Protein AF-A0AAP9EWC2-F1 (afdb_monomer_lite)

Sequence (315 aa):
MVNWVVNDLSLEGQYSSVSDWLEQFSQLLAIRKKFSGTGHELSCARDLRYRLVSDTTTLSEALHYIENQPLRNLALAWLTKGPFWTSNSEARGINYFHIEDVTNQGLGEAARRRWLGEDARSFSFSGLAQFEVHELDVQSVREESNLEEISKVPNAWLLSSLTNVTPVTVPSRSWEIMIDEAVSKLTYIQISRDQAIQEMSRYPYDKGADKRLFGLLKRLDDIAHARITYGDSSEPVKEWLRVNVMVANADFSSEEPINPAVFTFKDPDTGEYLYCPWHGKVHNPLQYRIHYQWPMPQGQSRLKVLYIGQKITKS

Foldseek 3Di:
DAEEEEFLVLFAAQDPDLVVVCVVVLLVLVLQVVCVQLVYHYWFFLCSQQGHNHPPAGNVRSLVPPPPPVSSVSVCCCNPVHVPDPDDCPAAWFKDQPNDTCCRGRVVVQLVCVVVVHNYAYEHADRDVLQQDQWGWIWIQGPVPRDTDTRTHGYDHDSVVSVPPPRPSDPRDFQLNLLVCLCVPLQQADEPSVQQCVQRVVDDDDPLVSVVVSVVSVLLSQLSVCCLPPNCPDPSNVVSCCQQPVDDVHQKDFDDAPDQVLQWFQDPPPRDIDRFRMWGWDPDPQIWIWTWDPPDDPPDRHTYTGYTHGPRDRD

Organism: Gluconobacter thailandicus (NCBI:txid257438)

Secondary structure (DSSP, 8-state):
--EEEEEGGG-BS--S-HHHHHHHHHHHHHHHHHHTTSS-EEE--GGGGGSEEETTEEHHHHGGG---HHHHHHHHHHHHH--------SS-EEEEETTEE-TTSHHHHHHHHHHTT--EEEEE-SS-GGGSSSEEEEEEEETTT--EEEEEEEEE-SHHHHHTS----PPPP-HHHHHHHHHHH--SEEE-HHHHHHHHTTS---HHHHHHHHHHHHHHHHHHHHHHHH-TTSHHHHHHHHHHTSSTT-SEEE---SSGGGGEEE-TTT--EEE--EEEEE-STT-EEEEE-SSPPTT-SSEEEEEEEE-----

Structure (mmCIF, N/CA/C/O backbone):
data_AF-A0AAP9EWC2-F1
#
_entry.id   AF-A0AAP9EWC2-F1
#
loop_
_atom_site.group_PDB
_atom_site.id
_atom_site.type_symbol
_atom_site.label_atom_id
_atom_site.label_alt_id
_atom_site.label_comp_id
_atom_site.label_asym_id
_atom_site.label_entity_id
_atom_site.label_seq_id
_atom_site.pdbx_PDB_ins_code
_atom_site.Cartn_x
_atom_site.Cartn_y
_atom_site.Cartn_z
_atom_site.occupancy
_atom_site.B_iso_or_equiv
_atom_site.auth_seq_id
_a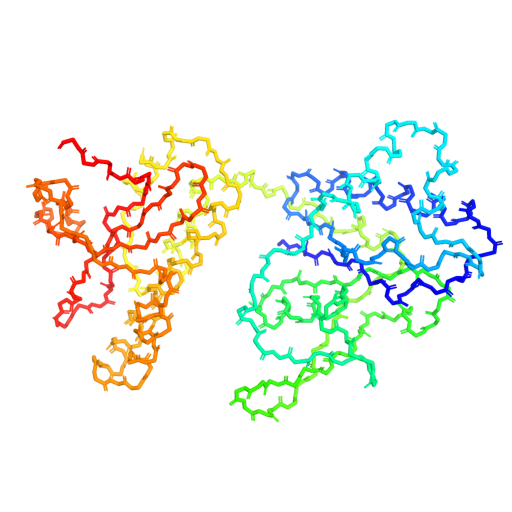tom_site.auth_comp_id
_atom_site.auth_asym_id
_atom_site.auth_atom_id
_atom_site.pdbx_PDB_model_num
ATOM 1 N N . MET A 1 1 ? -8.006 -7.168 -7.369 1.00 74.31 1 MET A N 1
ATOM 2 C CA . MET A 1 1 ? -6.998 -6.134 -7.684 1.00 74.31 1 MET A CA 1
ATOM 3 C C . MET A 1 1 ? -5.708 -6.862 -7.991 1.00 74.31 1 MET A C 1
ATOM 5 O O . MET A 1 1 ? -5.298 -7.642 -7.148 1.00 74.31 1 MET A O 1
ATOM 9 N N . VAL A 1 2 ? -5.131 -6.671 -9.179 1.00 82.88 2 VAL A N 1
ATOM 10 C CA . VAL A 1 2 ? -3.845 -7.298 -9.542 1.00 82.88 2 VAL A CA 1
ATOM 11 C C . VAL A 1 2 ? -2.745 -6.252 -9.417 1.00 82.88 2 VAL A C 1
ATOM 13 O O . VAL A 1 2 ? -2.856 -5.186 -10.029 1.00 82.88 2 VAL A O 1
ATOM 16 N N . ASN A 1 3 ? -1.710 -6.567 -8.643 1.00 87.50 3 ASN A N 1
ATOM 17 C CA . ASN A 1 3 ? -0.538 -5.727 -8.432 1.00 87.50 3 ASN A CA 1
ATOM 18 C C . ASN A 1 3 ? 0.610 -6.232 -9.307 1.00 87.50 3 ASN A C 1
ATOM 20 O O . ASN A 1 3 ? 1.214 -7.259 -9.012 1.00 87.50 3 ASN A O 1
ATOM 24 N N . TRP A 1 4 ? 0.922 -5.512 -10.380 1.00 91.75 4 TRP A N 1
ATOM 25 C CA . TRP A 1 4 ? 2.072 -5.822 -11.219 1.00 91.75 4 TRP A CA 1
ATOM 26 C C . TRP A 1 4 ? 3.321 -5.101 -10.709 1.00 91.75 4 TRP A C 1
ATOM 28 O O . TRP A 1 4 ? 3.295 -3.906 -10.380 1.00 91.75 4 TRP A O 1
ATOM 38 N N . VAL A 1 5 ? 4.434 -5.823 -10.675 1.00 92.31 5 VAL A N 1
ATOM 39 C CA . VAL A 1 5 ? 5.754 -5.288 -10.344 1.00 92.31 5 VAL A CA 1
ATOM 40 C C . VAL A 1 5 ? 6.697 -5.569 -11.505 1.00 92.31 5 VAL A C 1
ATOM 42 O O . VAL A 1 5 ? 6.777 -6.697 -11.982 1.00 92.31 5 VAL A O 1
ATOM 45 N N . VAL A 1 6 ? 7.387 -4.540 -11.990 1.00 94.19 6 VAL A N 1
ATOM 46 C CA . VAL A 1 6 ? 8.433 -4.706 -13.005 1.00 94.19 6 VAL A CA 1
ATOM 47 C C . VAL A 1 6 ? 9.625 -5.421 -12.376 1.00 94.19 6 VAL A C 1
ATOM 49 O O . VAL A 1 6 ? 10.171 -4.934 -11.386 1.00 94.19 6 VAL A O 1
ATOM 52 N N . ASN A 1 7 ? 10.029 -6.543 -12.967 1.00 94.94 7 ASN A N 1
ATOM 53 C CA . ASN A 1 7 ? 11.224 -7.289 -12.608 1.00 94.94 7 ASN A CA 1
ATOM 54 C C . ASN A 1 7 ? 12.459 -6.604 -13.192 1.00 94.94 7 ASN A C 1
ATOM 56 O O . ASN A 1 7 ? 12.754 -6.747 -14.376 1.00 94.94 7 ASN A O 1
ATOM 60 N N . ASP A 1 8 ? 13.191 -5.851 -12.384 1.00 93.25 8 ASP A N 1
ATOM 61 C CA . ASP A 1 8 ? 14.376 -5.132 -12.844 1.00 93.25 8 ASP A CA 1
ATOM 62 C C . ASP A 1 8 ? 15.543 -6.055 -13.239 1.00 93.25 8 ASP A C 1
ATOM 64 O O . ASP A 1 8 ? 16.346 -5.656 -14.076 1.00 93.25 8 ASP A O 1
ATOM 68 N N . LEU A 1 9 ? 15.583 -7.300 -12.746 1.00 93.75 9 LEU A N 1
ATOM 69 C CA . LEU A 1 9 ? 16.561 -8.317 -13.174 1.00 93.75 9 LEU A CA 1
ATOM 70 C C . LEU A 1 9 ? 16.373 -8.778 -14.610 1.00 93.75 9 LEU A C 1
ATOM 72 O O . LEU A 1 9 ? 17.299 -9.273 -15.232 1.00 93.75 9 LEU A O 1
ATOM 76 N N . SER A 1 10 ? 15.176 -8.607 -15.160 1.00 95.56 10 SER A N 1
ATOM 77 C CA . SER A 1 10 ? 14.929 -8.971 -16.552 1.00 95.56 10 SER A CA 1
ATOM 78 C C . SER A 1 10 ? 15.536 -7.991 -17.557 1.00 95.56 10 SER A C 1
ATOM 80 O O . SER A 1 10 ? 15.319 -8.156 -18.751 1.00 95.56 10 SER A O 1
ATOM 82 N N . LEU A 1 11 ? 16.262 -6.966 -17.102 1.00 95.12 11 LEU A N 1
ATOM 83 C CA . LEU A 1 11 ? 16.843 -5.918 -17.934 1.00 95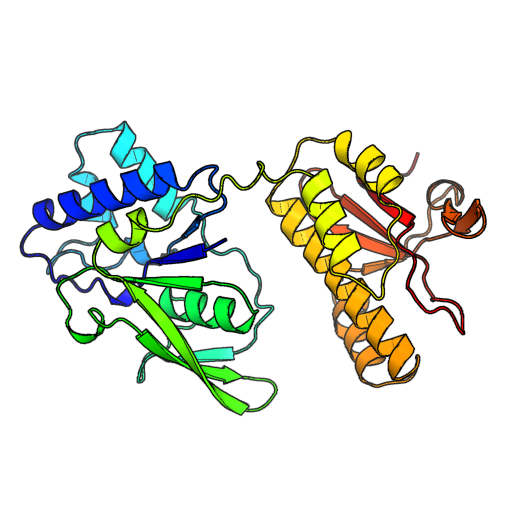.12 11 LEU A CA 1
ATOM 84 C C . LEU A 1 11 ? 18.364 -5.838 -17.707 1.00 95.12 11 LEU A C 1
ATOM 86 O O . LEU A 1 11 ? 18.829 -5.211 -16.753 1.00 95.12 11 LEU A O 1
ATOM 90 N N . GLU A 1 12 ? 19.126 -6.485 -18.591 1.00 95.12 12 GLU A N 1
ATOM 91 C CA . GLU A 1 12 ? 20.585 -6.674 -18.481 1.00 95.12 12 GLU A CA 1
ATOM 92 C C . GLU A 1 12 ? 21.349 -6.274 -19.756 1.00 95.12 12 GLU A C 1
ATOM 94 O O . GLU A 1 12 ? 22.455 -6.743 -20.005 1.00 95.12 12 GLU A O 1
ATOM 99 N N . GLY A 1 13 ? 20.780 -5.397 -20.580 1.00 95.12 13 GLY A N 1
ATOM 100 C CA . GLY A 1 13 ? 21.421 -4.943 -21.814 1.00 95.12 13 GLY A CA 1
ATOM 101 C C . GLY A 1 13 ? 21.021 -5.740 -23.055 1.00 95.12 13 GLY A C 1
ATOM 102 O O . GLY A 1 13 ? 21.675 -5.632 -24.084 1.00 95.12 13 GLY A O 1
ATOM 103 N N . GLN A 1 14 ? 19.949 -6.532 -22.985 1.00 94.81 14 GLN A N 1
ATOM 104 C CA . GLN A 1 14 ? 19.585 -7.483 -24.036 1.00 94.81 14 GLN A CA 1
ATOM 105 C C . GLN A 1 14 ? 19.028 -6.858 -25.330 1.00 94.81 14 GLN A C 1
ATOM 107 O O . GLN A 1 14 ? 18.766 -7.583 -26.290 1.00 94.81 14 GLN A O 1
ATOM 112 N N . TYR A 1 15 ? 18.794 -5.543 -25.371 1.00 95.31 15 TYR A N 1
ATOM 113 C CA . TYR A 1 15 ? 18.263 -4.882 -26.563 1.00 95.31 15 TYR A CA 1
ATOM 114 C C . TYR A 1 15 ? 19.387 -4.487 -27.518 1.00 95.31 15 TYR A C 1
ATOM 116 O O . TYR A 1 15 ? 20.327 -3.788 -27.140 1.00 95.31 15 TYR A O 1
ATOM 124 N N . SER A 1 16 ? 19.228 -4.849 -28.794 1.00 92.00 16 SER A N 1
ATOM 125 C CA . SER A 1 16 ? 20.128 -4.454 -29.886 1.00 92.00 16 SER A CA 1
ATOM 126 C C . SER A 1 16 ? 20.219 -2.943 -30.076 1.00 92.00 16 SER A C 1
ATOM 128 O O . SER A 1 16 ? 21.237 -2.430 -30.539 1.00 92.00 16 SER A O 1
ATOM 130 N N . SER A 1 17 ? 19.153 -2.218 -29.738 1.00 92.94 17 SER A N 1
ATOM 131 C CA . SER A 1 17 ? 19.124 -0.765 -29.793 1.00 92.94 17 SER A CA 1
ATOM 132 C C . SER A 1 17 ? 18.226 -0.172 -28.711 1.00 92.94 17 SER A C 1
ATOM 134 O O . SER A 1 17 ? 17.244 -0.773 -28.272 1.00 92.94 17 SER A O 1
ATOM 136 N N . VAL A 1 18 ? 18.523 1.072 -28.326 1.00 94.00 18 VAL A N 1
ATOM 137 C CA . VAL A 1 18 ? 17.657 1.868 -27.440 1.00 94.00 18 VAL A CA 1
ATOM 138 C C . VAL A 1 18 ? 16.261 2.054 -28.050 1.00 94.00 18 VAL A C 1
ATOM 140 O O . VAL A 1 18 ? 15.279 2.105 -27.315 1.00 94.00 18 VAL A O 1
ATOM 143 N N . SER A 1 19 ? 16.159 2.120 -29.382 1.00 92.88 19 SER A N 1
ATOM 144 C CA . SER A 1 19 ? 14.886 2.278 -30.095 1.00 92.88 19 SER A CA 1
ATOM 145 C C . SER A 1 19 ? 13.946 1.094 -29.860 1.00 92.88 19 SER A C 1
ATOM 147 O O . SER A 1 19 ? 12.774 1.306 -29.553 1.00 92.88 19 SER A O 1
ATOM 149 N N . ASP A 1 20 ? 14.466 -0.135 -29.936 1.00 91.88 20 ASP A N 1
ATOM 150 C CA . ASP A 1 20 ? 13.677 -1.362 -29.747 1.00 91.88 20 ASP A CA 1
ATOM 151 C C . ASP A 1 20 ? 13.082 -1.413 -28.333 1.00 91.88 20 ASP A C 1
ATOM 153 O O . ASP A 1 20 ? 11.899 -1.701 -28.128 1.00 91.88 20 ASP A O 1
ATOM 157 N N . TRP A 1 21 ? 13.893 -1.046 -27.339 1.00 94.69 21 TRP A N 1
ATOM 158 C CA . TRP A 1 21 ? 13.426 -0.929 -25.963 1.00 94.69 21 TRP A CA 1
ATOM 159 C C . TRP A 1 21 ? 12.409 0.202 -25.787 1.00 94.69 21 TRP A C 1
ATOM 161 O O . TRP A 1 21 ? 11.393 0.017 -25.114 1.00 94.69 21 TRP A O 1
ATOM 171 N N . LEU A 1 22 ? 12.647 1.373 -26.388 1.00 93.44 22 LEU A N 1
ATOM 172 C CA . LEU A 1 22 ? 11.746 2.522 -26.281 1.00 93.44 22 LEU A CA 1
ATOM 173 C C . LEU A 1 22 ? 10.352 2.222 -26.829 1.00 93.44 22 LEU A C 1
ATOM 175 O O . LEU A 1 22 ? 9.366 2.704 -26.262 1.00 93.44 22 LEU A O 1
ATOM 179 N N . GLU A 1 23 ? 10.252 1.425 -27.892 1.00 91.62 23 GLU A N 1
ATOM 180 C CA . GLU A 1 23 ? 8.969 0.976 -28.423 1.00 91.62 23 GLU A CA 1
ATOM 181 C C . GLU A 1 23 ? 8.200 0.164 -27.373 1.00 91.62 23 GLU A C 1
ATOM 183 O O . GLU A 1 23 ? 7.063 0.506 -27.024 1.00 91.62 23 GLU A O 1
ATOM 188 N N . GLN A 1 24 ? 8.836 -0.859 -26.798 1.00 92.12 24 GLN A N 1
ATOM 189 C CA . GLN A 1 24 ? 8.209 -1.699 -25.778 1.00 92.12 24 GLN A CA 1
ATOM 190 C C . GLN A 1 24 ? 7.877 -0.902 -24.504 1.00 92.12 24 GLN A C 1
ATOM 192 O O . GLN A 1 24 ? 6.777 -1.011 -23.952 1.00 92.12 24 GLN A O 1
ATOM 197 N N . PHE A 1 25 ? 8.793 -0.047 -24.051 1.00 92.69 25 PHE A N 1
ATOM 198 C CA . PHE A 1 25 ? 8.619 0.768 -22.854 1.00 92.69 25 PHE A CA 1
ATOM 199 C C . PHE A 1 25 ? 7.495 1.802 -23.016 1.00 92.69 25 PHE A C 1
ATOM 201 O O . PHE A 1 25 ? 6.711 2.026 -22.090 1.00 92.69 25 PHE A O 1
ATOM 208 N N . SER A 1 26 ? 7.343 2.388 -24.206 1.00 91.25 26 SER A N 1
ATOM 209 C CA . SER A 1 26 ? 6.240 3.309 -24.511 1.00 91.25 26 SER A CA 1
ATOM 210 C C . SER A 1 26 ? 4.880 2.616 -24.428 1.00 91.25 26 SER A C 1
ATOM 212 O O . SER A 1 26 ? 3.922 3.180 -23.888 1.00 91.25 26 SER A O 1
ATOM 214 N N . GLN A 1 27 ? 4.791 1.370 -24.898 1.00 91.38 27 GLN A N 1
ATOM 215 C CA . GLN A 1 27 ? 3.579 0.563 -24.760 1.00 91.38 27 GLN A CA 1
ATOM 216 C C . GLN A 1 27 ? 3.296 0.215 -23.290 1.00 91.38 27 GLN A C 1
ATOM 218 O O . GLN A 1 27 ? 2.155 0.342 -22.835 1.00 91.38 27 GLN A O 1
ATOM 223 N N . LEU A 1 28 ? 4.328 -0.129 -22.511 1.00 92.00 28 LEU A N 1
ATOM 224 C CA . LEU A 1 28 ? 4.206 -0.370 -21.071 1.00 92.00 28 LEU A CA 1
ATOM 225 C C . LEU A 1 28 ? 3.690 0.873 -20.322 1.00 92.00 28 LEU A C 1
ATOM 227 O O . LEU A 1 28 ? 2.787 0.772 -19.488 1.00 92.00 28 LEU A O 1
ATOM 231 N N . LEU A 1 29 ? 4.190 2.066 -20.661 1.00 90.19 29 LEU A N 1
ATOM 232 C CA . LEU A 1 29 ? 3.697 3.337 -20.115 1.00 90.19 29 LEU A CA 1
ATOM 233 C C . LEU A 1 29 ? 2.228 3.592 -20.466 1.00 90.19 29 LEU A C 1
ATOM 235 O O . LEU A 1 29 ? 1.463 4.066 -19.619 1.00 90.19 29 LEU A O 1
ATOM 239 N N . ALA A 1 30 ? 1.814 3.271 -21.693 1.00 88.56 30 ALA A N 1
ATOM 240 C CA . ALA A 1 30 ? 0.422 3.395 -22.108 1.00 88.56 30 ALA A CA 1
ATOM 241 C C . ALA A 1 30 ? -0.493 2.457 -21.302 1.00 88.56 30 ALA A C 1
ATOM 243 O O . ALA A 1 30 ? -1.568 2.874 -20.865 1.00 88.56 30 ALA A O 1
ATOM 244 N N . ILE A 1 31 ? -0.055 1.221 -21.043 1.00 88.56 31 ILE A N 1
ATOM 245 C CA . ILE A 1 31 ? -0.768 0.262 -20.185 1.00 88.56 31 ILE A CA 1
ATOM 246 C C . ILE A 1 31 ? -0.852 0.784 -18.750 1.00 88.56 31 ILE A C 1
ATOM 248 O O . ILE A 1 31 ? -1.940 0.842 -18.180 1.00 88.56 31 ILE A O 1
ATOM 252 N N . ARG A 1 32 ? 0.259 1.269 -18.186 1.00 87.50 32 ARG A N 1
ATOM 253 C CA . ARG A 1 32 ? 0.276 1.878 -16.848 1.00 87.50 32 ARG A CA 1
ATOM 254 C C . ARG A 1 32 ? -0.716 3.031 -16.729 1.00 87.50 32 ARG A C 1
ATOM 256 O O . ARG A 1 32 ? -1.405 3.153 -15.719 1.00 87.50 32 ARG A O 1
ATOM 263 N N . LYS A 1 33 ? -0.811 3.878 -17.756 1.00 84.19 33 LYS A N 1
ATOM 264 C CA . LYS A 1 33 ? -1.793 4.966 -17.787 1.00 84.19 33 LYS A CA 1
ATOM 265 C C . LYS A 1 33 ? -3.225 4.426 -17.745 1.00 84.19 33 LYS A C 1
ATOM 267 O O . LYS A 1 33 ? -4.036 4.981 -17.014 1.00 84.19 33 LYS A O 1
ATOM 272 N N . LYS A 1 34 ? -3.519 3.339 -18.470 1.00 83.81 34 LYS A N 1
ATOM 273 C CA . LYS A 1 34 ? -4.829 2.661 -18.432 1.00 83.81 34 LYS A CA 1
ATOM 274 C C . LYS A 1 34 ? -5.129 2.025 -17.075 1.00 83.81 34 LYS A C 1
ATOM 276 O O . LYS A 1 34 ? -6.290 1.958 -16.701 1.00 83.81 34 LYS A O 1
ATOM 281 N N . PHE A 1 35 ? -4.112 1.592 -16.328 1.00 82.75 35 PHE A N 1
ATOM 282 C CA . PHE A 1 35 ? -4.311 1.063 -14.974 1.00 82.75 35 PHE A CA 1
ATOM 283 C C . PHE A 1 35 ? -4.783 2.140 -13.987 1.00 82.75 35 PHE A C 1
ATOM 285 O O . PHE A 1 35 ? -5.493 1.825 -13.029 1.00 82.75 35 PHE A O 1
ATOM 292 N N . SER A 1 36 ? -4.467 3.415 -14.239 1.00 72.69 36 SER A N 1
ATOM 293 C CA . SER A 1 36 ? -4.944 4.530 -13.419 1.00 72.69 36 SER A CA 1
ATOM 294 C C . SER A 1 36 ? -6.478 4.538 -13.341 1.00 72.69 36 SER A C 1
ATOM 296 O O . SER A 1 36 ? -7.158 4.672 -14.352 1.00 72.69 36 SER A O 1
ATOM 298 N N . GLY A 1 37 ? -7.023 4.365 -12.133 1.00 67.88 37 GLY A N 1
ATOM 299 C CA . GLY A 1 37 ? -8.471 4.346 -11.889 1.00 67.88 37 GLY A CA 1
ATOM 300 C C . GLY A 1 37 ? -9.159 2.983 -12.038 1.00 67.88 37 GLY A C 1
ATOM 301 O O . GLY A 1 37 ? -10.347 2.888 -11.767 1.00 67.88 37 GLY A O 1
ATOM 302 N N . THR A 1 38 ? -8.438 1.917 -12.401 1.00 71.75 38 THR A N 1
ATOM 303 C CA . THR A 1 38 ? -9.008 0.552 -12.536 1.00 71.75 38 THR A CA 1
ATOM 304 C C . THR A 1 38 ? -8.770 -0.333 -11.309 1.00 71.75 38 THR A C 1
ATOM 306 O O . THR A 1 38 ? -9.067 -1.522 -11.308 1.00 71.75 38 THR A O 1
ATOM 309 N N . GLY A 1 39 ? -8.156 0.220 -10.261 1.00 71.56 39 GLY A N 1
ATOM 310 C CA . GLY A 1 39 ? -7.686 -0.537 -9.103 1.00 71.56 39 GLY A CA 1
ATOM 311 C C . GLY A 1 39 ? -6.398 -1.326 -9.357 1.00 71.56 39 GLY A C 1
ATOM 312 O O . GLY A 1 39 ? -5.717 -1.638 -8.394 1.00 71.56 39 GLY A O 1
ATOM 313 N N . HIS A 1 40 ? -6.013 -1.607 -10.603 1.00 81.38 40 HIS A N 1
ATOM 314 C CA . HIS A 1 40 ? -4.730 -2.238 -10.922 1.00 81.38 40 HIS A CA 1
ATOM 315 C C . HIS A 1 40 ? -3.552 -1.275 -10.725 1.00 81.38 40 HIS A C 1
ATOM 317 O O . HIS A 1 40 ? -3.674 -0.064 -10.920 1.00 81.38 40 HIS A O 1
ATOM 323 N N . GLU A 1 41 ? -2.387 -1.817 -10.372 1.00 84.62 41 GLU A N 1
ATOM 324 C CA . GLU A 1 41 ? -1.147 -1.051 -10.235 1.00 84.62 41 GLU A CA 1
ATOM 325 C C . GLU A 1 41 ? -0.023 -1.696 -11.046 1.00 84.62 41 GLU A C 1
ATOM 327 O O . GLU A 1 41 ? 0.065 -2.918 -11.127 1.00 84.62 41 GLU A O 1
ATOM 332 N N . LEU A 1 42 ? 0.845 -0.862 -11.630 1.00 88.81 42 LEU A N 1
ATOM 333 C CA . LEU A 1 42 ? 2.138 -1.271 -12.178 1.00 88.81 42 LEU A CA 1
ATOM 334 C C . LEU A 1 42 ? 3.228 -0.445 -11.487 1.00 88.81 42 LEU A C 1
ATOM 336 O O . LEU A 1 42 ? 3.348 0.766 -11.709 1.00 88.81 42 LEU A O 1
ATOM 340 N N . SER A 1 43 ? 3.976 -1.104 -10.609 1.00 88.75 43 SER A N 1
ATOM 341 C CA . SER A 1 43 ? 5.057 -0.521 -9.806 1.00 88.75 43 SER A CA 1
ATOM 342 C C . SER A 1 43 ? 6.430 -0.992 -10.282 1.00 88.75 43 SER A C 1
ATOM 344 O O . SER A 1 43 ? 6.534 -1.965 -11.025 1.00 88.75 43 SER A O 1
ATOM 346 N N . CYS A 1 44 ? 7.485 -0.288 -9.880 1.00 88.88 44 CYS A N 1
ATOM 347 C CA . CYS A 1 44 ? 8.860 -0.652 -10.210 1.00 88.88 44 CYS A CA 1
ATOM 348 C C . CYS A 1 44 ? 9.813 -0.356 -9.048 1.00 88.88 44 CYS A C 1
ATOM 350 O O . CYS A 1 44 ? 9.520 0.487 -8.191 1.00 88.88 44 CYS A O 1
ATOM 352 N N . ALA A 1 45 ? 10.972 -1.015 -9.069 1.00 87.25 45 ALA A N 1
ATOM 353 C CA . ALA A 1 45 ? 12.078 -0.713 -8.172 1.00 87.25 45 ALA A CA 1
ATOM 354 C C . ALA A 1 45 ? 12.600 0.708 -8.390 1.00 87.25 45 ALA A C 1
ATOM 356 O O . ALA A 1 45 ? 12.574 1.236 -9.506 1.00 87.25 45 ALA A O 1
ATOM 357 N N . ARG A 1 46 ? 13.125 1.324 -7.326 1.00 81.50 46 ARG A N 1
ATOM 358 C CA . ARG A 1 46 ? 13.808 2.623 -7.431 1.00 81.50 46 ARG A CA 1
ATOM 359 C C . ARG A 1 46 ? 15.067 2.523 -8.292 1.00 81.50 46 ARG A C 1
ATOM 361 O O . ARG A 1 46 ? 15.368 3.455 -9.039 1.00 81.50 46 ARG A O 1
ATOM 368 N N . ASP A 1 47 ? 15.744 1.385 -8.211 1.00 86.31 47 ASP A N 1
ATOM 369 C CA . ASP A 1 47 ? 17.024 1.157 -8.875 1.00 86.31 47 ASP A CA 1
ATOM 370 C C . ASP A 1 47 ? 16.873 0.664 -10.318 1.00 86.31 47 ASP A C 1
ATOM 372 O O . ASP A 1 47 ? 17.859 0.606 -11.047 1.00 86.31 47 ASP A O 1
ATOM 376 N N . LEU A 1 48 ? 15.636 0.451 -10.795 1.00 90.06 48 LEU A N 1
ATOM 377 C CA . LEU A 1 48 ? 15.351 0.117 -12.197 1.00 90.06 48 LEU A CA 1
ATOM 378 C C . LEU A 1 48 ? 15.989 1.122 -13.174 1.00 90.06 48 LEU A C 1
ATOM 380 O O . LEU A 1 48 ? 16.414 0.750 -14.262 1.00 90.06 48 LEU A O 1
ATOM 384 N N . ARG A 1 49 ? 16.105 2.398 -12.783 1.00 90.81 49 ARG A N 1
ATOM 385 C CA . ARG A 1 49 ? 16.728 3.448 -13.607 1.00 90.81 49 ARG A CA 1
ATOM 386 C C . ARG A 1 49 ? 18.208 3.206 -13.927 1.00 90.81 49 ARG A C 1
ATOM 388 O O . ARG A 1 49 ? 18.713 3.814 -14.866 1.00 90.81 49 ARG A O 1
ATOM 395 N N . TYR A 1 50 ? 18.883 2.368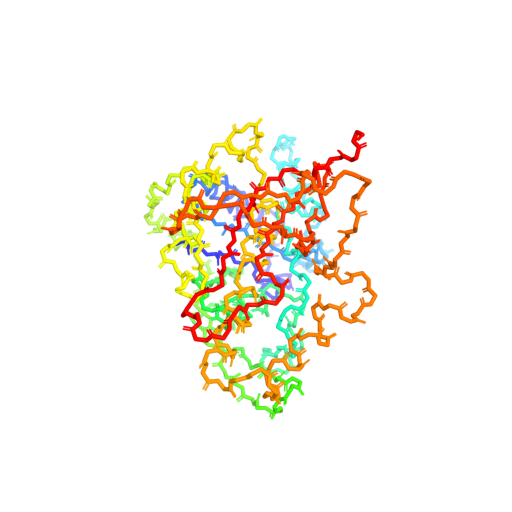 -13.143 1.00 92.06 50 TYR A N 1
ATOM 396 C CA . TYR A 1 50 ? 20.302 2.050 -13.295 1.00 92.06 50 TYR A CA 1
ATOM 397 C C . TYR A 1 50 ? 20.550 0.768 -14.096 1.00 92.06 50 TYR A C 1
ATOM 399 O O . TYR A 1 50 ? 21.697 0.481 -14.424 1.00 92.06 50 TYR A O 1
ATOM 407 N N . ARG A 1 51 ? 19.501 0.001 -14.423 1.00 94.50 51 ARG A N 1
ATOM 408 C CA . ARG A 1 51 ? 19.621 -1.217 -15.234 1.00 94.50 51 ARG A CA 1
ATOM 409 C C . ARG A 1 51 ? 20.021 -0.885 -16.667 1.00 94.50 51 ARG A C 1
ATOM 411 O O . ARG A 1 51 ? 19.644 0.166 -17.191 1.00 94.50 51 ARG A O 1
ATOM 418 N N . LEU A 1 52 ? 20.780 -1.782 -17.287 1.00 96.38 52 LEU A N 1
ATOM 419 C CA . LEU A 1 52 ? 21.244 -1.641 -18.664 1.00 96.38 52 LEU A CA 1
ATOM 420 C C . LEU A 1 52 ? 20.134 -2.039 -19.634 1.00 96.38 52 LEU A C 1
ATOM 422 O O . LEU A 1 52 ? 19.567 -3.119 -19.532 1.00 96.38 52 LEU A O 1
ATOM 426 N N . VAL A 1 53 ? 19.823 -1.157 -20.578 1.00 95.56 53 VAL A N 1
ATOM 427 C CA . VAL A 1 53 ? 18.895 -1.430 -21.682 1.00 95.56 53 VAL A CA 1
ATOM 428 C C . VAL A 1 53 ? 19.637 -2.072 -22.850 1.00 95.56 53 VAL A C 1
ATOM 430 O O . VAL A 1 53 ? 19.175 -3.064 -23.402 1.00 95.56 53 VAL A O 1
ATOM 433 N N . SER A 1 54 ? 20.809 -1.535 -23.178 1.00 93.69 54 SER A N 1
ATOM 434 C CA . SER A 1 54 ? 21.778 -2.112 -24.115 1.00 93.69 54 SER A CA 1
ATOM 435 C C . SER A 1 54 ? 23.138 -2.250 -23.428 1.00 93.69 54 SER A C 1
ATOM 437 O O . SER A 1 54 ? 23.295 -1.788 -22.296 1.00 93.69 54 SER A O 1
ATOM 439 N N . ASP A 1 55 ? 24.132 -2.808 -24.123 1.00 89.56 55 ASP A N 1
ATOM 440 C CA . ASP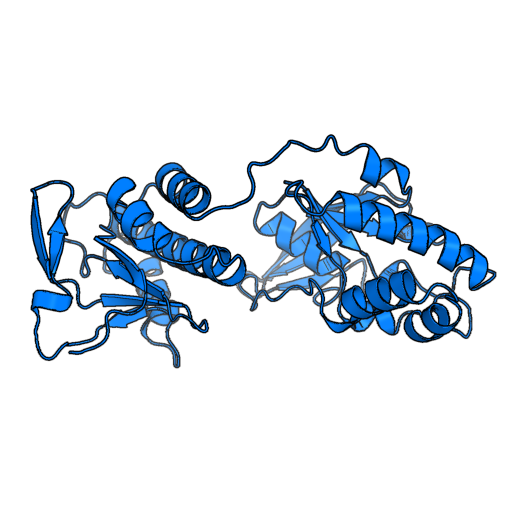 A 1 55 ? 25.497 -3.040 -23.619 1.00 89.56 55 ASP A CA 1
ATOM 441 C C . ASP A 1 55 ? 26.124 -1.861 -22.851 1.00 89.56 55 ASP A C 1
ATOM 443 O O . ASP A 1 55 ? 26.935 -2.060 -21.948 1.00 89.56 55 ASP A O 1
ATOM 447 N N . THR A 1 56 ? 25.783 -0.620 -23.213 1.00 92.44 56 THR A N 1
ATOM 448 C CA . THR A 1 56 ? 26.414 0.590 -22.659 1.00 92.44 56 THR A CA 1
ATOM 449 C C . THR A 1 56 ? 25.436 1.647 -22.169 1.00 92.44 56 THR A C 1
ATOM 451 O O . THR A 1 56 ? 25.872 2.659 -21.630 1.00 92.44 56 THR A O 1
ATOM 454 N N . THR A 1 57 ? 24.131 1.458 -22.373 1.00 96.12 57 THR A N 1
ATOM 455 C CA . THR A 1 57 ? 23.132 2.493 -22.085 1.00 96.12 57 THR A CA 1
ATOM 456 C C . THR A 1 57 ? 22.222 2.049 -20.956 1.00 96.12 57 THR A C 1
ATOM 458 O O . THR A 1 57 ? 21.501 1.057 -21.072 1.00 96.12 57 THR A O 1
ATOM 461 N N . THR A 1 58 ? 22.214 2.814 -19.870 1.00 96.00 58 THR A N 1
ATOM 462 C CA . THR A 1 58 ? 21.269 2.616 -18.768 1.00 96.00 58 THR A CA 1
ATOM 463 C C . THR A 1 58 ? 19.859 3.041 -19.163 1.00 96.00 58 THR A C 1
ATOM 465 O O . THR A 1 58 ? 19.650 3.855 -20.064 1.00 96.00 58 THR A O 1
ATOM 468 N N . LEU A 1 59 ? 18.861 2.554 -18.430 1.00 94.31 59 LEU A N 1
ATOM 469 C CA . LEU A 1 59 ? 17.473 2.955 -18.612 1.00 94.31 59 LEU A CA 1
ATOM 470 C C . LEU A 1 59 ? 17.303 4.473 -18.493 1.00 94.31 59 LEU A C 1
ATOM 472 O O . LEU A 1 59 ? 16.616 5.081 -19.310 1.00 94.31 59 LEU A O 1
ATOM 476 N N . SER A 1 60 ? 17.936 5.107 -17.503 1.00 92.38 60 SER A N 1
ATOM 477 C CA . SER A 1 60 ? 17.850 6.561 -17.334 1.00 92.38 60 SER A CA 1
ATOM 478 C C . SER A 1 60 ? 18.416 7.324 -18.535 1.00 92.38 60 SER A C 1
ATOM 480 O O . SER A 1 60 ? 17.824 8.319 -18.950 1.00 92.38 60 SER A O 1
ATOM 482 N N . GLU A 1 61 ? 19.533 6.867 -19.104 1.00 94.31 61 GLU A N 1
ATOM 483 C CA . GLU A 1 61 ? 20.135 7.461 -20.304 1.00 94.31 61 GLU A CA 1
ATOM 484 C C . GLU A 1 61 ? 19.251 7.247 -21.534 1.00 94.31 61 GLU A C 1
ATOM 486 O O . GLU A 1 61 ? 18.997 8.187 -22.287 1.00 94.31 61 GLU A O 1
ATOM 491 N N . ALA A 1 62 ? 18.699 6.042 -21.688 1.00 94.50 62 ALA A N 1
ATOM 492 C CA . ALA A 1 62 ? 17.798 5.682 -22.776 1.00 94.50 62 ALA A CA 1
ATOM 493 C C . ALA A 1 62 ? 16.560 6.601 -22.846 1.00 94.50 62 ALA A C 1
ATOM 495 O O . ALA A 1 62 ? 16.103 6.960 -23.931 1.00 94.50 62 ALA A O 1
ATOM 496 N N . LEU A 1 63 ? 16.046 7.077 -21.706 1.00 92.62 63 LEU A N 1
ATOM 497 C CA . LEU A 1 63 ? 14.912 8.012 -21.674 1.00 92.62 63 LEU A CA 1
ATOM 498 C C . LEU A 1 63 ? 15.215 9.391 -22.262 1.00 92.62 63 LEU A C 1
ATOM 500 O O . LEU A 1 63 ? 14.284 10.097 -22.659 1.00 92.62 63 LEU A O 1
ATOM 504 N N . HIS A 1 64 ? 16.483 9.802 -22.327 1.00 91.19 64 HIS A N 1
ATOM 505 C CA . HIS A 1 64 ? 16.846 11.078 -22.940 1.00 91.19 64 HIS A CA 1
ATOM 506 C C . HIS A 1 64 ? 16.657 11.075 -24.461 1.00 91.19 64 HIS A C 1
ATOM 508 O O . HIS A 1 64 ? 16.477 12.151 -25.031 1.00 91.19 64 HIS A O 1
ATOM 514 N N . TYR A 1 65 ? 16.589 9.893 -25.081 1.00 91.31 65 TYR A N 1
ATOM 515 C CA . TYR A 1 65 ? 16.271 9.716 -26.499 1.00 91.31 65 TYR A CA 1
ATOM 516 C C . TYR A 1 65 ? 14.770 9.869 -26.807 1.00 91.31 65 TYR A C 1
ATOM 518 O O . TYR A 1 65 ? 14.383 9.919 -27.971 1.00 91.31 65 TYR A O 1
ATOM 526 N N . ILE A 1 66 ? 13.902 9.989 -25.792 1.00 90.25 66 ILE A N 1
ATOM 527 C CA . ILE A 1 66 ? 12.477 10.279 -26.002 1.00 90.25 66 ILE A CA 1
ATOM 528 C C . ILE A 1 66 ? 12.306 11.754 -26.381 1.00 90.25 66 ILE A C 1
ATOM 530 O O . ILE A 1 66 ? 12.398 12.645 -25.532 1.00 90.25 66 ILE A O 1
ATOM 534 N N . GLU A 1 67 ? 11.970 12.014 -27.644 1.00 88.31 67 GLU A N 1
ATOM 535 C CA . GLU A 1 67 ? 11.681 13.368 -28.140 1.00 88.31 67 GLU A CA 1
ATOM 536 C C . GLU A 1 67 ? 10.375 13.941 -27.559 1.00 88.31 67 GLU A C 1
ATOM 538 O O . GLU A 1 67 ? 10.258 15.140 -27.289 1.00 88.31 67 GLU A O 1
ATOM 543 N N . ASN A 1 68 ? 9.382 13.079 -27.315 1.00 88.50 68 ASN A N 1
ATOM 544 C CA . ASN A 1 68 ? 8.086 13.467 -26.764 1.00 88.50 68 ASN A CA 1
ATOM 545 C C . ASN A 1 68 ? 8.213 13.887 -25.287 1.00 88.50 68 ASN A C 1
ATOM 547 O O . ASN A 1 68 ? 8.216 13.054 -24.378 1.00 88.50 68 ASN A O 1
ATOM 551 N N . GLN A 1 69 ? 8.274 15.200 -25.048 1.00 86.31 69 GLN A N 1
ATOM 552 C CA . GLN A 1 69 ? 8.432 15.792 -23.714 1.00 86.31 69 GLN A CA 1
ATOM 553 C C . GLN A 1 69 ? 7.397 15.297 -22.684 1.00 86.31 69 GLN A C 1
ATOM 555 O O . GLN A 1 69 ? 7.808 14.873 -21.600 1.00 86.31 69 GLN A O 1
ATOM 560 N N . PRO A 1 70 ? 6.077 15.290 -22.975 1.00 85.75 70 PRO A N 1
ATOM 561 C CA . PRO A 1 70 ? 5.089 14.709 -22.066 1.00 85.75 70 PRO A CA 1
ATOM 562 C C . PRO A 1 70 ? 5.372 13.253 -21.675 1.00 85.75 70 PRO A C 1
ATOM 564 O O . PRO A 1 70 ? 5.298 12.912 -20.493 1.00 85.75 70 PRO A O 1
ATOM 567 N N . LEU A 1 71 ? 5.707 12.398 -22.646 1.00 84.06 71 LEU A N 1
ATOM 568 C CA . LEU A 1 71 ? 5.983 10.981 -22.405 1.00 84.06 71 LEU A CA 1
ATOM 569 C C . LEU A 1 71 ? 7.258 10.794 -21.577 1.00 84.06 71 LEU A C 1
ATOM 571 O O . LEU A 1 71 ? 7.259 10.034 -20.609 1.00 84.06 71 LEU A O 1
ATOM 575 N N . ARG A 1 72 ? 8.313 11.545 -21.904 1.00 88.12 72 ARG A N 1
ATOM 576 C CA . ARG A 1 72 ? 9.571 11.550 -21.153 1.00 88.12 72 ARG A CA 1
ATOM 577 C C . ARG A 1 72 ? 9.354 11.959 -19.699 1.00 88.12 72 ARG A C 1
ATOM 579 O O . ARG A 1 72 ? 9.832 11.289 -18.789 1.00 88.12 72 ARG A O 1
ATOM 586 N N . ASN A 1 73 ? 8.576 13.013 -19.464 1.00 85.44 73 ASN A N 1
ATOM 587 C CA . ASN A 1 73 ? 8.245 13.465 -18.114 1.00 85.44 73 ASN A CA 1
ATOM 588 C C . ASN A 1 73 ? 7.427 12.422 -17.344 1.00 85.44 73 ASN A C 1
ATOM 590 O O . ASN A 1 73 ? 7.648 12.244 -16.148 1.00 85.44 73 ASN A O 1
ATOM 594 N N . LEU A 1 74 ? 6.515 11.709 -18.012 1.00 85.00 74 LEU A N 1
ATOM 595 C CA . LEU A 1 74 ? 5.753 10.618 -17.403 1.00 85.00 74 LEU A CA 1
ATOM 596 C C . LEU A 1 74 ? 6.659 9.446 -16.995 1.00 85.00 74 LEU A C 1
ATOM 598 O O . LEU A 1 74 ? 6.506 8.916 -15.891 1.00 85.00 74 LEU A O 1
ATOM 602 N N . ALA A 1 75 ? 7.599 9.064 -17.862 1.00 87.50 75 ALA A N 1
ATOM 603 C CA . ALA A 1 75 ? 8.590 8.025 -17.600 1.00 87.50 75 ALA A CA 1
ATOM 604 C C . ALA A 1 75 ? 9.499 8.392 -16.423 1.00 87.50 75 ALA A C 1
ATOM 606 O O . ALA A 1 75 ? 9.608 7.644 -15.453 1.00 87.50 75 ALA A O 1
ATOM 607 N N . LEU A 1 76 ? 10.087 9.589 -16.468 1.00 86.00 76 LEU A N 1
ATOM 608 C CA . LEU A 1 76 ? 10.939 10.097 -15.399 1.00 86.00 76 LEU A CA 1
ATOM 609 C C . LEU A 1 76 ? 10.163 10.212 -14.088 1.00 86.00 76 LEU A C 1
ATOM 611 O O . LEU A 1 76 ? 10.667 9.797 -13.050 1.00 86.00 76 LEU A O 1
ATOM 615 N N . ALA A 1 77 ? 8.923 10.709 -14.108 1.00 82.69 77 ALA A N 1
ATOM 616 C CA . ALA A 1 77 ? 8.086 10.768 -12.914 1.00 82.69 77 ALA A CA 1
ATOM 617 C C . ALA A 1 77 ? 7.827 9.374 -12.329 1.00 82.69 77 ALA A C 1
ATOM 619 O O . ALA A 1 77 ? 7.853 9.219 -11.113 1.00 82.69 77 ALA A O 1
ATOM 620 N N . TRP A 1 78 ? 7.637 8.349 -13.161 1.00 84.88 78 TRP A N 1
ATOM 621 C CA . TRP A 1 78 ? 7.495 6.978 -12.676 1.00 84.88 78 TRP A CA 1
ATOM 622 C C . TRP A 1 78 ? 8.754 6.492 -11.948 1.00 84.88 78 TRP A C 1
ATOM 624 O O . TRP A 1 78 ? 8.663 6.017 -10.820 1.00 84.88 78 TRP A O 1
ATOM 634 N N . LEU A 1 79 ? 9.925 6.697 -12.549 1.00 81.50 79 LEU A N 1
ATOM 635 C CA . LEU A 1 79 ? 11.209 6.182 -12.057 1.00 81.50 79 LEU A CA 1
ATOM 636 C C . LEU A 1 79 ? 11.852 7.031 -10.957 1.00 81.50 79 LEU A C 1
ATOM 638 O O . LEU A 1 79 ? 12.818 6.596 -10.329 1.00 81.50 79 LEU A O 1
ATOM 642 N N . THR A 1 80 ? 11.353 8.252 -10.732 1.00 73.25 80 THR A N 1
ATOM 643 C CA . THR A 1 80 ? 11.864 9.186 -9.706 1.00 73.25 80 THR A CA 1
ATOM 644 C C . THR A 1 80 ? 10.862 9.510 -8.605 1.00 73.25 80 THR A C 1
ATOM 646 O O . THR A 1 80 ? 11.287 9.855 -7.505 1.00 73.25 80 THR A O 1
ATOM 649 N N . LYS A 1 81 ? 9.552 9.389 -8.863 1.00 62.94 81 LYS A N 1
ATOM 650 C CA . LYS A 1 81 ? 8.477 9.704 -7.903 1.00 62.94 81 LYS A CA 1
ATOM 651 C C . LYS A 1 81 ? 7.564 8.516 -7.601 1.00 62.94 81 LYS A C 1
ATOM 653 O O . LYS A 1 81 ? 6.825 8.571 -6.621 1.00 62.94 81 LYS A O 1
ATOM 658 N N . GLY A 1 82 ? 7.622 7.445 -8.391 1.00 60.56 82 GLY A N 1
ATOM 659 C CA . GLY A 1 82 ? 6.919 6.204 -8.106 1.00 60.56 82 GLY A CA 1
ATOM 660 C C . GLY A 1 82 ? 5.598 5.987 -8.864 1.00 60.56 82 GLY A C 1
ATOM 661 O O . GLY A 1 82 ? 5.302 6.662 -9.855 1.00 60.56 82 GLY A O 1
ATOM 662 N N . PRO A 1 83 ? 4.788 4.997 -8.443 1.00 53.75 83 PRO A N 1
ATOM 663 C CA . PRO A 1 83 ? 4.790 4.405 -7.106 1.00 53.75 83 PRO A CA 1
ATOM 664 C C . PRO A 1 83 ? 6.015 3.514 -6.876 1.00 53.75 83 PRO A C 1
ATOM 666 O O . PRO A 1 83 ? 6.151 2.465 -7.499 1.00 53.75 83 PRO A O 1
ATOM 669 N N . PHE A 1 84 ? 6.893 3.947 -5.972 1.00 61.25 84 PHE A N 1
ATOM 670 C CA . PHE A 1 84 ? 7.854 3.062 -5.328 1.00 61.25 84 PHE A CA 1
ATOM 671 C C . PHE A 1 84 ? 7.132 2.421 -4.154 1.00 61.25 84 PHE A C 1
ATOM 673 O O . PHE A 1 84 ? 6.291 3.072 -3.524 1.00 61.25 84 PHE A O 1
ATOM 680 N N . TRP A 1 85 ? 7.436 1.168 -3.842 1.00 62.19 85 TRP A N 1
ATOM 681 C CA . TRP A 1 85 ? 6.935 0.572 -2.611 1.00 62.19 85 TRP A CA 1
ATOM 682 C C . TRP A 1 85 ? 7.430 1.395 -1.408 1.00 62.19 85 TRP A C 1
ATOM 684 O O . TRP A 1 85 ? 8.611 1.707 -1.274 1.00 62.19 85 TRP A O 1
ATOM 694 N N . THR A 1 86 ? 6.495 1.824 -0.561 1.00 44.62 86 THR A N 1
ATOM 695 C CA . THR A 1 86 ? 6.756 2.576 0.681 1.00 44.62 86 THR A CA 1
ATOM 696 C C . THR A 1 86 ? 6.515 1.724 1.921 1.00 44.62 86 THR A C 1
ATOM 698 O O . THR A 1 86 ? 6.406 2.264 3.020 1.00 44.62 86 THR A O 1
ATOM 701 N N . SER A 1 87 ? 6.333 0.414 1.760 1.00 46.75 87 SER A N 1
ATOM 702 C CA . SER A 1 87 ? 6.157 -0.494 2.884 1.00 46.75 87 SER A CA 1
ATOM 703 C C . SER A 1 87 ? 7.457 -0.528 3.679 1.00 46.75 87 SER A C 1
ATOM 705 O O . SER A 1 87 ? 8.447 -1.100 3.229 1.00 46.75 87 SER A O 1
ATOM 707 N N . ASN A 1 88 ? 7.441 0.090 4.865 1.00 40.94 88 ASN A N 1
ATOM 708 C CA . ASN A 1 88 ? 8.339 -0.330 5.932 1.00 40.94 88 ASN A CA 1
ATOM 709 C C . ASN A 1 88 ? 8.161 -1.844 6.099 1.00 40.94 88 ASN A C 1
ATOM 711 O O . ASN A 1 88 ? 7.057 -2.362 5.935 1.00 40.94 88 ASN A O 1
ATOM 715 N N . SER A 1 89 ? 9.265 -2.534 6.349 1.00 48.09 89 SER A N 1
ATOM 716 C CA . SER A 1 89 ? 9.389 -3.984 6.456 1.00 48.09 89 SER A CA 1
ATOM 717 C C . SER A 1 89 ? 8.435 -4.605 7.490 1.00 48.09 89 SER A C 1
ATOM 719 O O . SER A 1 89 ? 8.813 -4.899 8.617 1.00 48.09 89 SER A O 1
ATOM 721 N N . GLU A 1 90 ? 7.181 -4.836 7.106 1.00 45.94 90 GLU A N 1
ATOM 722 C CA . GLU A 1 90 ? 6.236 -5.659 7.880 1.00 45.94 90 GLU A CA 1
ATOM 723 C C . GLU A 1 90 ? 6.471 -7.163 7.626 1.00 45.94 90 GLU A C 1
ATOM 725 O O . GLU A 1 90 ? 6.042 -8.002 8.407 1.00 45.94 90 GLU A O 1
ATOM 730 N N . ALA A 1 91 ? 7.217 -7.501 6.567 1.00 52.88 91 ALA A N 1
ATOM 731 C CA . ALA A 1 91 ? 7.729 -8.834 6.265 1.00 52.88 91 ALA A CA 1
ATOM 732 C C . ALA A 1 91 ? 9.248 -8.847 6.468 1.00 52.88 91 ALA A C 1
ATOM 734 O O . ALA A 1 91 ? 9.974 -8.316 5.625 1.00 52.88 91 ALA A O 1
ATOM 735 N N . ARG A 1 92 ? 9.747 -9.398 7.576 1.00 62.69 92 ARG A N 1
ATOM 736 C CA . ARG A 1 92 ? 11.192 -9.585 7.765 1.00 62.69 92 ARG A CA 1
ATOM 737 C C . ARG A 1 92 ? 11.620 -10.913 7.151 1.00 62.69 92 ARG A C 1
ATOM 739 O O . ARG A 1 92 ? 11.321 -11.982 7.680 1.00 62.69 92 ARG A O 1
ATOM 746 N N . GLY A 1 93 ? 12.286 -10.839 6.007 1.00 70.19 93 GLY A N 1
ATOM 747 C CA . GLY A 1 93 ? 12.842 -12.002 5.332 1.00 70.19 93 GLY A CA 1
ATOM 748 C C . GLY A 1 93 ? 13.686 -11.602 4.133 1.00 70.19 93 GLY A C 1
ATOM 749 O O . GLY A 1 93 ? 13.449 -10.557 3.522 1.00 70.19 93 GLY A O 1
ATOM 750 N N . ILE A 1 94 ? 14.668 -12.439 3.818 1.00 81.00 94 ILE A N 1
ATOM 751 C CA . ILE A 1 94 ? 15.529 -12.277 2.648 1.00 81.00 94 ILE A CA 1
ATOM 752 C C . ILE A 1 94 ? 14.925 -13.105 1.520 1.00 81.00 94 ILE A C 1
ATOM 754 O O . ILE A 1 94 ? 14.551 -14.259 1.727 1.00 81.00 94 ILE A O 1
ATOM 758 N N . ASN A 1 95 ? 14.788 -12.506 0.344 1.00 80.00 95 ASN A N 1
ATOM 759 C CA . ASN A 1 95 ? 14.273 -13.181 -0.837 1.00 80.00 95 ASN A CA 1
ATOM 760 C C . ASN A 1 95 ? 15.421 -13.461 -1.795 1.00 80.00 95 ASN A C 1
ATOM 762 O O . ASN A 1 95 ? 16.180 -12.555 -2.129 1.00 80.00 95 ASN A O 1
ATOM 766 N N . TYR A 1 96 ? 15.490 -14.691 -2.276 1.00 88.62 96 TYR A N 1
ATOM 767 C CA . TYR A 1 96 ? 16.456 -15.156 -3.248 1.00 88.62 96 TYR A CA 1
ATOM 768 C C . TYR A 1 96 ? 15.748 -15.615 -4.515 1.00 88.62 96 TYR A C 1
ATOM 770 O O . TYR A 1 96 ? 14.747 -16.332 -4.470 1.00 88.62 96 TYR A O 1
ATOM 778 N N . PHE A 1 97 ? 16.291 -15.222 -5.658 1.00 88.38 97 PHE A N 1
ATOM 779 C CA . PHE A 1 97 ? 15.974 -15.847 -6.934 1.00 88.38 97 PHE A CA 1
ATOM 780 C C . PHE A 1 97 ? 17.213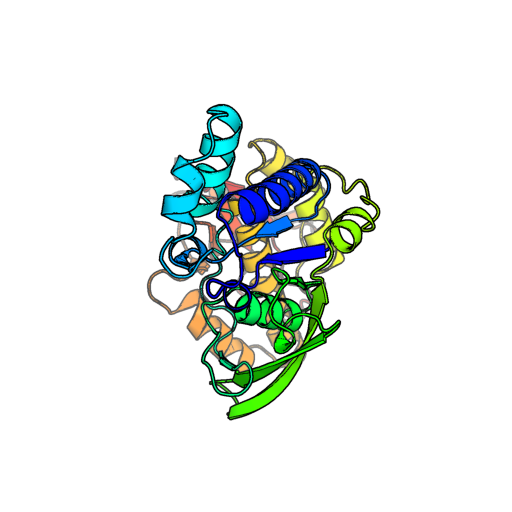 -16.610 -7.388 1.00 88.38 97 PHE A C 1
ATOM 782 O O . PHE A 1 97 ? 18.266 -16.017 -7.627 1.00 88.38 97 PHE A O 1
ATOM 789 N N . HIS A 1 98 ? 17.105 -17.938 -7.429 1.00 87.00 98 HIS A N 1
ATOM 790 C CA . HIS A 1 98 ? 18.253 -18.845 -7.477 1.00 87.00 98 HIS A CA 1
ATOM 791 C C . HIS A 1 98 ? 19.239 -18.599 -6.317 1.00 87.00 98 HIS A C 1
ATOM 793 O O . HIS A 1 98 ? 19.050 -19.142 -5.236 1.00 87.00 98 HIS A O 1
ATOM 799 N N . ILE A 1 99 ? 20.275 -17.785 -6.534 1.00 83.44 99 ILE A N 1
ATOM 800 C CA . ILE A 1 99 ? 21.323 -17.451 -5.553 1.00 83.44 99 ILE A CA 1
ATOM 801 C C . ILE A 1 99 ? 21.464 -15.941 -5.320 1.00 83.44 99 ILE A C 1
ATOM 803 O O . ILE A 1 99 ? 22.260 -15.522 -4.482 1.00 83.44 99 ILE A O 1
ATOM 807 N N . GLU A 1 100 ? 20.736 -15.118 -6.077 1.00 87.38 100 GLU A N 1
ATOM 808 C CA . GLU A 1 100 ? 20.829 -13.664 -5.988 1.00 87.38 100 GLU A CA 1
ATOM 809 C C . GLU A 1 100 ? 19.842 -13.130 -4.951 1.00 87.38 100 GLU A C 1
ATOM 811 O O . GLU A 1 100 ? 18.682 -13.539 -4.934 1.00 87.38 100 GLU A O 1
ATOM 816 N N . ASP A 1 101 ? 20.292 -12.203 -4.103 1.00 90.50 101 ASP A N 1
ATOM 817 C CA . ASP A 1 101 ? 19.420 -11.475 -3.181 1.00 90.50 101 ASP A CA 1
ATOM 818 C C . ASP A 1 101 ? 18.549 -10.476 -3.958 1.00 90.50 101 ASP A C 1
ATOM 820 O O . ASP A 1 101 ? 19.007 -9.449 -4.471 1.00 90.50 101 ASP A O 1
ATOM 824 N N . VAL A 1 102 ? 17.256 -10.783 -4.015 1.00 90.50 102 VAL A N 1
ATOM 825 C CA . VAL A 1 102 ? 16.235 -9.990 -4.702 1.00 90.50 102 VAL A CA 1
ATOM 826 C C . VAL A 1 102 ? 15.333 -9.227 -3.737 1.00 90.50 102 VAL A C 1
ATOM 828 O O . VAL A 1 102 ? 14.320 -8.673 -4.157 1.00 90.50 102 VAL A O 1
ATOM 831 N N . THR A 1 103 ? 15.681 -9.160 -2.449 1.00 86.62 103 THR A N 1
ATOM 832 C CA . THR A 1 103 ? 14.837 -8.606 -1.373 1.00 86.62 103 THR A CA 1
ATOM 833 C C . THR A 1 103 ? 14.351 -7.192 -1.663 1.00 86.62 103 THR A C 1
ATOM 835 O O . THR A 1 103 ? 13.180 -6.882 -1.458 1.00 86.62 103 THR A O 1
ATOM 838 N N . ASN A 1 104 ? 15.242 -6.341 -2.174 1.00 84.12 104 ASN A N 1
ATOM 839 C CA . ASN A 1 104 ? 14.948 -4.946 -2.505 1.00 84.12 104 ASN A CA 1
ATOM 840 C C . ASN A 1 104 ? 14.717 -4.729 -4.009 1.00 84.12 104 ASN A C 1
ATOM 842 O O . ASN A 1 104 ? 14.822 -3.603 -4.494 1.00 84.12 104 ASN A O 1
ATOM 846 N N . GLN A 1 105 ? 14.419 -5.800 -4.742 1.00 89.69 105 GLN A N 1
ATOM 847 C CA . GLN A 1 105 ? 14.192 -5.793 -6.183 1.00 89.69 105 GLN A CA 1
ATOM 848 C C . GLN A 1 105 ? 12.718 -6.081 -6.498 1.00 89.69 105 GLN A C 1
ATOM 850 O O . GLN A 1 105 ? 11.942 -6.506 -5.637 1.00 89.69 105 GLN A O 1
ATOM 855 N N . GLY A 1 106 ? 12.301 -5.838 -7.741 1.00 90.50 106 GLY A N 1
ATOM 856 C CA . GLY A 1 106 ? 10.902 -5.975 -8.149 1.00 90.50 106 GLY A CA 1
ATOM 857 C C . GLY A 1 106 ? 10.346 -7.385 -7.942 1.00 90.50 106 GLY A C 1
ATOM 858 O O . GLY A 1 106 ? 9.204 -7.547 -7.507 1.00 90.50 106 GLY A O 1
ATOM 859 N N . LEU A 1 107 ? 11.170 -8.406 -8.184 1.00 92.88 107 LEU A N 1
ATOM 860 C CA . LEU A 1 107 ? 10.783 -9.801 -7.999 1.00 92.88 107 LEU A CA 1
ATOM 861 C C . LEU A 1 107 ? 10.599 -10.172 -6.516 1.00 92.88 107 LEU A C 1
ATOM 863 O O . LEU A 1 107 ? 9.608 -10.821 -6.173 1.00 92.88 107 LEU A O 1
ATOM 867 N N . GLY A 1 108 ? 11.484 -9.706 -5.626 1.00 90.62 108 GLY A N 1
ATOM 868 C CA . GLY A 1 108 ? 11.329 -9.909 -4.181 1.00 90.62 108 GLY A CA 1
ATOM 869 C C . GLY A 1 108 ? 10.105 -9.192 -3.618 1.00 90.62 108 GLY A C 1
ATOM 870 O O . GLY A 1 108 ? 9.375 -9.765 -2.813 1.00 90.62 108 GLY A O 1
ATOM 871 N N . GLU A 1 109 ? 9.799 -7.985 -4.102 1.00 88.44 109 GLU A N 1
ATOM 872 C CA . GLU A 1 109 ? 8.569 -7.281 -3.724 1.00 88.44 109 GLU A CA 1
ATOM 873 C C . GLU A 1 109 ? 7.310 -8.042 -4.166 1.00 88.44 109 GLU A C 1
ATOM 875 O O . GLU A 1 109 ? 6.348 -8.148 -3.398 1.00 88.44 109 GLU A O 1
ATOM 880 N N . ALA A 1 110 ? 7.298 -8.594 -5.384 1.00 90.81 110 ALA A N 1
ATOM 881 C CA . ALA A 1 110 ? 6.181 -9.405 -5.859 1.00 90.81 110 ALA A CA 1
ATOM 882 C C . ALA A 1 110 ? 5.984 -10.655 -4.985 1.00 90.81 110 ALA A C 1
ATOM 884 O O . ALA A 1 110 ? 4.863 -10.914 -4.544 1.00 90.81 110 ALA A O 1
ATOM 885 N N . ALA A 1 111 ? 7.062 -11.383 -4.673 1.00 90.25 111 ALA A N 1
ATOM 886 C CA . ALA A 1 111 ? 7.024 -12.542 -3.779 1.00 90.25 111 ALA A CA 1
ATOM 887 C C . ALA A 1 111 ? 6.495 -12.174 -2.384 1.00 90.25 111 ALA A C 1
ATOM 889 O O . ALA A 1 111 ? 5.546 -12.783 -1.889 1.00 90.25 111 ALA A O 1
ATOM 890 N N . ARG A 1 112 ? 7.022 -11.099 -1.792 1.00 83.62 112 ARG A N 1
ATOM 891 C CA . ARG A 1 112 ? 6.612 -10.597 -0.476 1.00 83.62 112 ARG A CA 1
ATOM 892 C C . ARG A 1 112 ? 5.131 -10.213 -0.423 1.00 83.62 112 ARG A C 1
ATOM 894 O O . ARG A 1 112 ? 4.451 -10.491 0.560 1.00 83.62 112 ARG A O 1
ATOM 901 N N . ARG A 1 113 ? 4.596 -9.575 -1.466 1.00 83.81 113 ARG A N 1
ATOM 902 C CA . ARG A 1 113 ? 3.162 -9.244 -1.534 1.00 83.81 113 ARG A CA 1
ATOM 903 C C . ARG A 1 113 ? 2.282 -10.482 -1.645 1.00 83.81 113 ARG A C 1
ATOM 905 O O . ARG A 1 113 ? 1.242 -10.538 -0.995 1.00 83.81 113 ARG A O 1
ATOM 912 N N . ARG A 1 114 ? 2.705 -11.485 -2.420 1.00 84.12 114 ARG A N 1
ATOM 913 C CA . ARG A 1 114 ? 2.001 -12.775 -2.482 1.00 84.12 114 ARG A CA 1
ATOM 914 C C . ARG A 1 114 ? 1.978 -13.462 -1.127 1.00 84.12 114 ARG A C 1
ATOM 916 O O . ARG A 1 114 ? 0.940 -13.981 -0.732 1.00 84.12 114 ARG A O 1
ATOM 923 N N . TRP A 1 115 ? 3.087 -13.395 -0.397 1.00 79.00 115 TRP A N 1
ATOM 924 C CA . TRP A 1 115 ? 3.162 -13.884 0.975 1.00 79.00 115 TRP A CA 1
ATOM 925 C C . TRP A 1 115 ? 2.154 -13.192 1.908 1.00 79.00 115 TRP A C 1
ATOM 927 O O . TRP A 1 115 ? 1.491 -13.852 2.703 1.00 79.00 115 TRP A O 1
ATOM 937 N N . LEU A 1 116 ? 1.947 -11.883 1.747 1.00 78.75 116 LEU A N 1
ATOM 938 C CA . LEU A 1 116 ? 0.910 -11.128 2.465 1.00 78.75 116 LEU A CA 1
ATOM 939 C C . LEU A 1 116 ? -0.528 -11.401 1.975 1.00 78.75 116 LEU A C 1
ATOM 941 O O . LEU A 1 116 ? -1.467 -10.754 2.443 1.00 78.75 116 LEU A O 1
ATOM 945 N N . GLY A 1 117 ? -0.720 -12.348 1.051 1.00 76.62 117 GLY A N 1
ATOM 946 C CA . GLY A 1 117 ? -2.023 -12.732 0.509 1.00 76.62 117 GLY A CA 1
ATOM 947 C C . GLY A 1 117 ? -2.534 -11.832 -0.618 1.00 76.62 117 GLY A C 1
ATOM 948 O O . GLY A 1 117 ? -3.714 -11.900 -0.964 1.00 76.62 117 GLY A O 1
ATOM 949 N N . GLU A 1 118 ? -1.688 -10.980 -1.202 1.00 82.56 118 GLU A N 1
ATOM 950 C CA . GLU A 1 118 ? -2.066 -10.146 -2.346 1.00 82.56 118 GLU A CA 1
ATOM 951 C C . GLU A 1 118 ? -1.927 -10.897 -3.686 1.00 82.56 118 GLU A C 1
ATOM 953 O O . GLU A 1 118 ? -1.013 -11.702 -3.879 1.00 82.56 118 GLU A O 1
ATOM 958 N N . ASP A 1 119 ? -2.771 -10.572 -4.676 1.00 85.75 119 ASP A N 1
ATOM 959 C CA . ASP A 1 119 ? -2.565 -10.999 -6.073 1.00 85.75 119 ASP A CA 1
ATOM 960 C C . ASP A 1 119 ? -1.482 -10.126 -6.725 1.00 85.75 119 ASP A C 1
ATOM 962 O O . ASP A 1 119 ? -1.763 -9.200 -7.494 1.00 85.75 119 ASP A O 1
ATOM 966 N N . ALA A 1 120 ? -0.232 -10.391 -6.343 1.00 89.94 120 ALA A N 1
ATOM 967 C CA . ALA A 1 120 ? 0.947 -9.775 -6.929 1.00 89.94 120 ALA A CA 1
ATOM 968 C C . ALA A 1 120 ? 1.578 -10.664 -8.007 1.00 89.94 120 ALA A C 1
ATOM 970 O O . ALA A 1 120 ? 1.630 -11.894 -7.880 1.00 89.94 120 ALA A O 1
ATOM 971 N N . ARG A 1 121 ? 2.031 -10.014 -9.083 1.00 94.44 121 ARG A N 1
ATOM 972 C CA . ARG A 1 121 ? 2.573 -10.623 -10.303 1.00 94.44 121 ARG A CA 1
ATOM 973 C C . ARG A 1 121 ? 3.777 -9.836 -10.805 1.00 94.44 121 ARG A C 1
ATOM 975 O O . ARG A 1 121 ? 3.902 -8.641 -10.537 1.00 94.44 121 ARG A O 1
ATOM 982 N N . SER A 1 122 ? 4.628 -10.504 -11.567 1.00 95.75 122 SER A N 1
ATOM 983 C CA . SER A 1 122 ? 5.840 -9.943 -12.148 1.00 95.75 122 SER A CA 1
ATOM 984 C C . SER A 1 122 ? 5.655 -9.637 -13.636 1.00 95.75 122 SER A C 1
ATOM 986 O O . SER A 1 122 ? 5.027 -10.411 -14.360 1.00 95.75 122 SER A O 1
ATOM 988 N N . PHE A 1 123 ? 6.196 -8.512 -14.098 1.00 96.06 123 PHE A N 1
ATOM 989 C CA . PHE A 1 123 ? 6.388 -8.238 -15.519 1.00 96.06 123 PHE A CA 1
ATOM 990 C C . PHE A 1 123 ? 7.882 -8.189 -15.829 1.00 96.06 123 PHE A C 1
ATOM 992 O O . PHE A 1 123 ? 8.595 -7.364 -15.257 1.00 96.06 123 PHE A O 1
ATOM 999 N N . SER A 1 124 ? 8.332 -9.036 -16.748 1.00 96.88 124 SER A N 1
ATOM 1000 C CA . SER A 1 124 ? 9.725 -9.119 -17.178 1.00 96.88 124 SER A CA 1
ATOM 1001 C C . SER A 1 124 ? 9.895 -8.573 -18.596 1.00 96.88 124 SER A C 1
ATOM 1003 O O . SER A 1 124 ? 9.064 -8.815 -19.467 1.00 96.88 124 SER A O 1
ATOM 1005 N N . PHE A 1 125 ? 10.974 -7.838 -18.843 1.00 95.75 125 PHE A N 1
ATOM 1006 C CA . PHE A 1 125 ? 11.405 -7.472 -20.185 1.00 95.75 125 PHE A CA 1
ATOM 1007 C C . PHE A 1 125 ? 11.830 -8.735 -20.950 1.00 95.75 125 PHE A C 1
ATOM 1009 O O . PHE A 1 125 ? 12.452 -9.638 -20.393 1.00 95.75 125 PHE A O 1
ATOM 1016 N N . SER A 1 126 ? 11.480 -8.800 -22.231 1.00 93.00 126 SER A N 1
ATOM 1017 C CA . SER A 1 126 ? 11.841 -9.913 -23.116 1.00 93.00 126 SER A CA 1
ATOM 1018 C C . SER A 1 126 ? 13.336 -9.921 -23.456 1.00 93.00 126 SER A C 1
ATOM 1020 O O . SER A 1 126 ? 13.998 -8.885 -23.370 1.00 93.00 126 SER A O 1
ATOM 1022 N N . GLY A 1 127 ? 13.840 -11.073 -23.899 1.00 91.56 127 GLY A N 1
ATOM 1023 C CA . GLY A 1 127 ? 15.205 -11.280 -24.397 1.00 91.56 127 GLY A CA 1
ATOM 1024 C C . GLY A 1 127 ? 16.123 -12.071 -23.460 1.00 91.56 127 GLY A C 1
ATOM 1025 O O . GLY A 1 127 ? 17.238 -12.402 -23.850 1.00 91.56 127 GLY A O 1
ATOM 1026 N N . LEU A 1 128 ? 15.651 -12.434 -22.264 1.00 94.25 128 LEU A N 1
ATOM 1027 C CA . LEU A 1 128 ? 16.364 -13.301 -21.322 1.00 94.25 128 LEU A CA 1
ATOM 1028 C C . LEU A 1 128 ? 15.500 -14.522 -20.987 1.00 94.25 128 LEU A C 1
ATOM 1030 O O . LEU A 1 128 ? 14.521 -14.414 -20.250 1.00 94.25 128 LEU A O 1
ATOM 1034 N N . ALA A 1 129 ? 15.878 -15.699 -21.496 1.00 94.12 129 ALA A N 1
ATOM 1035 C CA . ALA A 1 129 ? 15.064 -16.919 -21.418 1.00 94.12 129 ALA A CA 1
ATOM 1036 C C . ALA A 1 129 ? 14.663 -17.316 -19.982 1.00 94.12 129 ALA A C 1
ATOM 1038 O O . ALA A 1 129 ? 13.559 -17.807 -19.761 1.00 94.12 129 ALA A O 1
ATOM 1039 N N . GLN A 1 130 ? 15.520 -17.048 -18.992 1.00 93.88 130 GLN A N 1
ATOM 1040 C CA . GLN A 1 130 ? 15.240 -17.318 -17.575 1.00 93.88 130 GLN A CA 1
ATOM 1041 C C . GLN A 1 130 ? 14.063 -16.512 -16.996 1.00 93.88 130 GLN A C 1
ATOM 1043 O O . GLN A 1 130 ? 13.508 -16.896 -15.970 1.00 93.88 130 GLN A O 1
ATOM 1048 N N . PHE A 1 131 ? 13.666 -15.415 -17.648 1.00 96.00 131 PHE A N 1
ATOM 1049 C CA . PHE A 1 131 ? 12.538 -14.572 -17.247 1.00 96.00 131 PHE A CA 1
ATOM 1050 C C . PHE A 1 131 ? 11.341 -14.675 -18.202 1.00 96.00 131 PHE A C 1
ATOM 1052 O O . PHE A 1 131 ? 10.310 -14.048 -17.962 1.00 96.00 131 PHE A O 1
ATOM 1059 N N . GLU A 1 132 ? 11.432 -15.495 -19.250 1.00 95.62 132 GLU A N 1
ATOM 1060 C CA . GLU A 1 132 ? 10.344 -15.778 -20.195 1.00 95.62 132 GLU A CA 1
ATOM 1061 C C . GLU A 1 132 ? 9.585 -17.054 -19.805 1.00 95.62 132 GLU A C 1
ATOM 1063 O O . GLU A 1 132 ? 9.309 -17.940 -20.612 1.00 95.62 132 GLU A O 1
ATOM 1068 N N . VAL A 1 133 ? 9.261 -17.147 -18.517 1.00 95.88 133 VAL A N 1
ATOM 1069 C CA . VAL A 1 133 ? 8.541 -18.267 -17.905 1.00 95.88 133 VAL A CA 1
ATOM 1070 C C . VAL A 1 133 ? 7.318 -17.760 -17.150 1.00 95.88 133 VAL A C 1
ATOM 1072 O O . VAL A 1 133 ? 7.318 -16.651 -16.616 1.00 95.88 133 VAL A O 1
ATOM 1075 N N . HIS A 1 134 ? 6.245 -18.553 -17.122 1.00 94.44 134 HIS A N 1
ATOM 1076 C CA . HIS A 1 134 ? 4.961 -18.144 -16.532 1.00 94.44 134 HIS A CA 1
ATOM 1077 C C . HIS A 1 134 ? 4.980 -18.033 -15.006 1.00 94.44 134 HIS A C 1
ATOM 1079 O O . HIS A 1 134 ? 4.095 -17.403 -14.426 1.00 94.44 134 HIS A O 1
ATOM 1085 N N . GLU A 1 135 ? 5.971 -18.635 -14.361 1.00 96.00 135 GLU A N 1
ATOM 1086 C CA . GLU A 1 135 ? 6.116 -18.668 -12.916 1.00 96.00 135 GLU A CA 1
ATOM 1087 C C . GLU A 1 135 ? 7.601 -18.572 -12.567 1.00 96.00 135 GLU A C 1
ATOM 1089 O O . GLU A 1 135 ? 8.424 -19.256 -13.173 1.00 96.00 135 GLU A O 1
ATOM 1094 N N . LEU A 1 136 ? 7.929 -17.688 -11.628 1.00 96.50 136 LEU A N 1
ATOM 1095 C CA . LEU A 1 136 ? 9.268 -17.514 -11.078 1.00 96.50 136 LEU A CA 1
ATOM 1096 C C . LEU A 1 136 ? 9.250 -17.979 -9.624 1.00 96.50 136 LEU A C 1
ATOM 1098 O O . LEU A 1 136 ? 8.471 -17.462 -8.818 1.00 96.50 136 LEU A O 1
ATOM 1102 N N . ASP A 1 137 ? 10.108 -18.941 -9.301 1.00 95.25 137 ASP A N 1
ATOM 1103 C CA . ASP A 1 137 ? 10.258 -19.461 -7.946 1.00 95.25 137 ASP A CA 1
ATOM 1104 C C . ASP A 1 137 ? 11.204 -18.555 -7.154 1.00 95.25 137 ASP A C 1
ATOM 1106 O O . ASP A 1 137 ? 12.392 -18.445 -7.460 1.00 95.25 137 ASP A O 1
ATOM 1110 N N . VAL A 1 138 ? 10.666 -17.888 -6.134 1.00 93.56 138 VAL A N 1
ATOM 1111 C CA . VAL A 1 138 ? 11.429 -17.014 -5.238 1.00 93.56 138 VAL A CA 1
ATOM 1112 C C . VAL A 1 138 ? 11.505 -17.673 -3.871 1.00 93.56 138 VAL A C 1
ATOM 1114 O O . VAL A 1 138 ? 10.480 -17.897 -3.229 1.00 93.56 138 VAL A O 1
ATOM 1117 N N . GLN A 1 139 ? 12.714 -17.990 -3.427 1.00 92.06 139 GLN A N 1
ATOM 1118 C CA . GLN A 1 139 ? 12.959 -18.551 -2.107 1.00 92.06 139 GLN A CA 1
ATOM 1119 C C . GLN A 1 139 ? 12.965 -17.422 -1.076 1.00 92.06 139 GLN A C 1
ATOM 1121 O O . GLN A 1 139 ? 13.717 -16.464 -1.200 1.00 92.06 139 GLN A O 1
ATOM 1126 N N . SER A 1 140 ? 12.148 -17.530 -0.041 1.00 86.62 140 SER A N 1
ATOM 1127 C CA . SER A 1 140 ? 12.081 -16.571 1.056 1.00 86.62 140 SER A CA 1
ATOM 1128 C C . SER A 1 140 ? 12.599 -17.232 2.330 1.00 86.62 140 SER A C 1
ATOM 1130 O O . SER A 1 140 ? 12.064 -18.254 2.760 1.00 86.62 140 SER A O 1
ATOM 1132 N N . VAL A 1 141 ? 13.623 -16.642 2.946 1.00 84.75 141 VAL A N 1
ATOM 1133 C CA . VAL A 1 141 ? 14.171 -17.061 4.242 1.00 84.75 141 VAL A CA 1
ATOM 1134 C C . VAL A 1 141 ? 13.654 -16.112 5.314 1.00 84.75 141 VAL A C 1
ATOM 1136 O O . VAL A 1 141 ? 13.929 -14.910 5.282 1.00 84.75 141 VAL A O 1
ATOM 1139 N N . ARG A 1 142 ? 12.876 -16.638 6.263 1.00 76.44 142 ARG A N 1
ATOM 1140 C CA . ARG A 1 142 ? 12.244 -15.833 7.318 1.00 76.44 142 ARG A CA 1
ATOM 1141 C C . ARG A 1 142 ? 13.162 -15.679 8.529 1.00 76.44 142 ARG A C 1
ATOM 1143 O O . ARG A 1 142 ? 13.559 -16.683 9.110 1.00 76.44 142 ARG A O 1
ATOM 1150 N N . GLU A 1 143 ? 13.396 -14.447 8.984 1.00 68.75 143 GLU A N 1
ATOM 1151 C CA . GLU A 1 143 ? 14.252 -14.184 10.159 1.00 68.75 143 GLU A CA 1
ATOM 1152 C C . GLU A 1 143 ? 13.712 -14.824 11.451 1.00 68.75 143 GLU A C 1
ATOM 1154 O O . GLU A 1 143 ? 14.478 -15.248 12.309 1.00 68.75 143 GLU A O 1
ATOM 1159 N N . GLU A 1 144 ? 12.388 -14.913 11.595 1.00 64.50 144 GLU A N 1
ATOM 1160 C CA . GLU A 1 144 ? 11.746 -15.352 12.844 1.00 64.50 144 GLU A CA 1
ATOM 1161 C C . GLU A 1 144 ? 11.667 -16.877 12.998 1.00 64.50 144 GLU A C 1
ATOM 1163 O O . GLU A 1 144 ? 11.506 -17.378 14.107 1.00 64.50 144 GLU A O 1
ATOM 1168 N N . SER A 1 145 ? 11.764 -17.627 11.896 1.00 64.06 145 SER A N 1
ATOM 1169 C CA . SER A 1 145 ? 11.585 -19.088 11.906 1.00 64.06 145 SER A CA 1
ATOM 1170 C C . SER A 1 145 ? 12.711 -19.861 11.225 1.00 64.06 145 SER A C 1
ATOM 1172 O O . SER A 1 145 ? 12.746 -21.082 11.353 1.00 64.06 145 SER A O 1
ATOM 1174 N N . ASN A 1 146 ? 13.616 -19.184 10.503 1.00 65.69 146 ASN A N 1
ATOM 1175 C CA . ASN A 1 146 ? 14.584 -19.800 9.587 1.00 65.69 146 ASN A CA 1
ATOM 1176 C C . ASN A 1 146 ? 13.952 -20.835 8.637 1.00 65.69 146 ASN A C 1
ATOM 1178 O O . ASN A 1 146 ? 14.637 -21.714 8.121 1.00 65.69 146 ASN A O 1
ATOM 1182 N N . LEU A 1 147 ? 12.638 -20.748 8.412 1.00 72.88 147 LEU A N 1
ATOM 1183 C CA . LEU A 1 147 ? 11.948 -21.593 7.457 1.00 72.88 147 LEU A CA 1
ATOM 1184 C C . LEU A 1 147 ? 12.153 -21.009 6.067 1.00 72.88 147 LEU A C 1
ATOM 1186 O O . LEU A 1 147 ? 11.922 -19.817 5.835 1.00 72.88 147 LEU A O 1
ATOM 1190 N N . GLU A 1 148 ? 12.592 -21.878 5.168 1.00 82.31 148 GLU A N 1
ATOM 1191 C CA . GLU A 1 148 ? 12.672 -21.598 3.748 1.00 82.31 148 GLU A CA 1
ATOM 1192 C C . GLU A 1 148 ? 11.328 -21.924 3.105 1.00 82.31 148 GLU A C 1
ATOM 1194 O O . GLU A 1 148 ? 10.795 -23.027 3.251 1.00 82.31 148 GLU A O 1
ATOM 1199 N N . GLU A 1 149 ? 10.778 -20.962 2.379 1.00 85.50 149 GLU A N 1
ATOM 1200 C CA . GLU A 1 149 ? 9.551 -21.142 1.616 1.00 85.50 149 GLU A CA 1
ATOM 1201 C C . GLU A 1 149 ? 9.764 -20.710 0.172 1.00 85.50 149 GLU A C 1
ATOM 1203 O O . GLU A 1 149 ? 10.462 -19.736 -0.095 1.00 85.50 149 GLU A O 1
ATOM 1208 N N . ILE A 1 150 ? 9.135 -21.413 -0.768 1.00 87.69 150 ILE A N 1
ATOM 1209 C CA . ILE A 1 150 ? 9.184 -21.054 -2.186 1.00 87.69 150 ILE A CA 1
ATOM 1210 C C . ILE A 1 150 ? 7.877 -20.358 -2.558 1.00 87.69 150 ILE A C 1
ATOM 1212 O O . ILE A 1 150 ? 6.806 -20.969 -2.589 1.00 87.69 150 ILE A O 1
ATOM 1216 N N . SER A 1 151 ? 7.977 -19.069 -2.865 1.00 87.94 151 SER A N 1
ATOM 1217 C CA . SER A 1 151 ? 6.894 -18.266 -3.418 1.00 87.94 151 SER A CA 1
ATOM 1218 C C . SER A 1 151 ? 6.879 -18.382 -4.937 1.00 87.94 151 SER A C 1
ATOM 1220 O O . SER A 1 151 ? 7.753 -17.863 -5.625 1.00 87.94 151 SER A O 1
ATOM 1222 N N . LYS A 1 152 ? 5.830 -19.011 -5.464 1.00 92.50 152 LYS A N 1
ATOM 1223 C CA . LYS A 1 152 ? 5.532 -19.075 -6.898 1.00 92.50 152 LYS A CA 1
ATOM 1224 C C . LYS A 1 152 ? 4.960 -17.747 -7.378 1.00 92.50 152 LYS A C 1
ATOM 1226 O O . LYS A 1 152 ? 3.806 -17.436 -7.060 1.00 92.50 152 LYS A O 1
ATOM 1231 N N . VAL A 1 153 ? 5.746 -16.944 -8.093 1.00 95.25 153 VAL A N 1
ATOM 1232 C CA . VAL A 1 153 ? 5.343 -15.622 -8.600 1.00 95.25 153 VAL A CA 1
ATOM 1233 C C . VAL A 1 153 ? 4.895 -15.732 -10.060 1.00 95.25 153 VAL A C 1
ATOM 1235 O O . VAL A 1 153 ? 5.738 -15.967 -10.925 1.00 95.25 153 VAL A O 1
ATOM 1238 N N . PRO A 1 154 ? 3.606 -15.507 -10.386 1.00 95.94 154 PRO A N 1
ATOM 1239 C CA . PRO A 1 154 ? 3.158 -15.448 -11.772 1.00 95.94 154 PRO A CA 1
ATOM 1240 C C . PRO A 1 154 ? 3.887 -14.338 -12.523 1.00 95.94 154 PRO A C 1
ATOM 1242 O O . PRO A 1 154 ? 3.944 -13.201 -12.046 1.00 95.94 154 PRO A O 1
ATOM 1245 N N . ASN A 1 155 ? 4.408 -14.654 -13.700 1.00 96.50 155 ASN A N 1
ATOM 1246 C CA . ASN A 1 155 ? 5.222 -13.750 -14.495 1.00 96.50 155 ASN A CA 1
ATOM 1247 C C . ASN A 1 155 ? 4.705 -13.647 -15.935 1.00 96.50 155 ASN A C 1
ATOM 1249 O O . ASN A 1 155 ? 4.177 -14.601 -16.510 1.00 96.50 155 ASN A O 1
ATOM 1253 N N . ALA A 1 156 ? 4.842 -12.456 -16.512 1.00 95.50 156 ALA A N 1
ATOM 1254 C CA . ALA A 1 156 ? 4.515 -12.182 -17.901 1.00 95.50 156 ALA A CA 1
ATOM 1255 C C . ALA A 1 156 ? 5.611 -11.342 -18.555 1.00 95.50 156 ALA A C 1
ATOM 1257 O O . ALA A 1 156 ? 6.141 -10.425 -17.941 1.00 95.50 156 ALA A O 1
ATOM 1258 N N . TRP A 1 157 ? 5.893 -11.618 -19.824 1.00 94.88 157 TRP A N 1
ATOM 1259 C CA . TRP A 1 157 ? 6.851 -10.861 -20.641 1.00 94.88 157 TRP A CA 1
ATOM 1260 C C . TRP A 1 157 ? 6.231 -10.321 -21.934 1.00 94.88 157 TRP A C 1
ATOM 1262 O O . TRP A 1 157 ? 6.791 -9.461 -22.607 1.00 94.88 157 TRP A O 1
ATOM 1272 N N . LEU A 1 158 ? 5.020 -10.777 -22.262 1.00 93.25 158 LEU A N 1
ATOM 1273 C CA . LEU A 1 158 ? 4.221 -10.230 -23.349 1.00 93.25 158 LEU A CA 1
ATOM 1274 C C . LEU A 1 158 ? 3.325 -9.113 -22.814 1.00 93.25 158 LEU A C 1
ATOM 1276 O O . LEU A 1 158 ? 2.545 -9.315 -21.883 1.00 93.25 158 LEU A O 1
ATOM 1280 N N . LEU A 1 159 ? 3.379 -7.939 -23.446 1.00 90.62 159 LEU A N 1
ATOM 1281 C CA . LEU A 1 159 ? 2.540 -6.791 -23.080 1.00 90.62 159 LEU A CA 1
ATOM 1282 C C . LEU A 1 159 ? 1.036 -7.097 -23.182 1.00 90.62 159 LEU A C 1
ATOM 1284 O O . LEU A 1 159 ? 0.243 -6.565 -22.405 1.00 90.62 159 LEU A O 1
ATOM 1288 N N . SER A 1 160 ? 0.641 -7.995 -24.090 1.00 88.81 160 SER A N 1
ATOM 1289 C CA . SER A 1 160 ? -0.746 -8.453 -24.234 1.00 88.81 160 SER A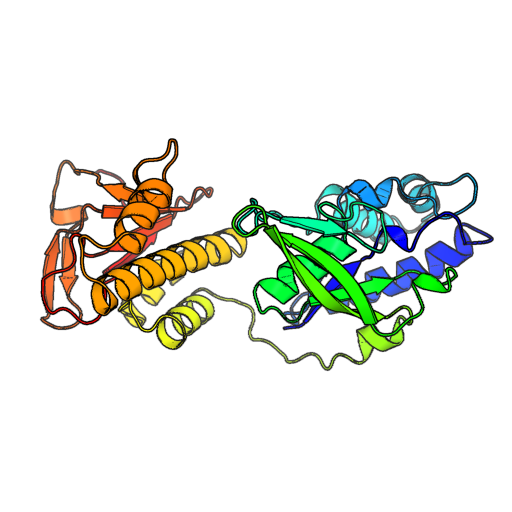 CA 1
ATOM 1290 C C . SER A 1 160 ? -1.283 -9.137 -22.970 1.00 88.81 160 SER A C 1
ATOM 1292 O O . SER A 1 160 ? -2.468 -9.020 -22.651 1.00 88.81 160 SER A O 1
ATOM 1294 N N . SER A 1 161 ? -0.415 -9.780 -22.185 1.00 86.75 161 SER A N 1
ATOM 1295 C CA . SER A 1 161 ? -0.784 -10.398 -20.907 1.00 86.75 161 SER A CA 1
ATOM 1296 C C . SER A 1 161 ? -1.189 -9.368 -19.849 1.00 86.75 161 SER A C 1
ATOM 1298 O O . SER A 1 161 ? -1.990 -9.679 -18.969 1.00 86.75 161 SER A O 1
ATOM 1300 N N . LEU A 1 162 ? -0.689 -8.131 -19.948 1.00 85.50 162 LEU A N 1
ATOM 1301 C CA . LEU A 1 162 ? -1.092 -7.029 -19.072 1.00 85.50 162 LEU A CA 1
ATOM 1302 C C . LEU A 1 162 ? -2.428 -6.407 -19.502 1.00 85.50 162 LEU A C 1
ATOM 1304 O O . LEU A 1 162 ? -3.180 -5.922 -18.659 1.00 85.50 162 LEU A O 1
ATOM 1308 N N . THR A 1 163 ? -2.738 -6.408 -20.804 1.00 76.25 163 THR A N 1
ATOM 1309 C CA . THR A 1 163 ? -3.981 -5.823 -21.339 1.00 76.25 163 THR A CA 1
ATOM 1310 C C . THR A 1 163 ? -5.189 -6.743 -21.221 1.00 76.25 163 THR A C 1
ATOM 1312 O O . THR A 1 163 ? -6.314 -6.254 -21.201 1.00 76.25 163 THR A O 1
ATOM 1315 N N . ASN A 1 164 ? -4.966 -8.057 -21.123 1.00 68.69 164 ASN A N 1
ATOM 1316 C CA . ASN A 1 164 ? -6.024 -9.060 -20.957 1.00 68.69 164 ASN A CA 1
ATOM 1317 C C . ASN A 1 164 ? -6.579 -9.129 -19.527 1.00 68.69 164 ASN A C 1
ATOM 1319 O O . ASN A 1 164 ? -7.504 -9.893 -19.256 1.00 68.69 164 ASN A O 1
ATOM 1323 N N . VAL A 1 165 ? -6.029 -8.343 -18.599 1.00 64.69 165 VAL A N 1
ATOM 1324 C CA . VAL A 1 165 ? -6.620 -8.176 -17.275 1.00 64.69 165 VAL A CA 1
ATOM 1325 C C . VAL A 1 165 ? -7.884 -7.341 -17.453 1.00 64.69 165 VAL A C 1
ATOM 1327 O O . VAL A 1 165 ? -7.802 -6.127 -17.632 1.00 64.69 165 VAL A O 1
ATOM 1330 N N . THR A 1 166 ? -9.051 -7.995 -17.458 1.00 52.22 166 THR A N 1
ATOM 1331 C CA . THR A 1 166 ? -10.346 -7.311 -17.527 1.00 52.22 166 THR A CA 1
ATOM 1332 C C . THR A 1 166 ? -10.373 -6.249 -16.433 1.00 52.22 166 THR A C 1
ATOM 1334 O O . THR A 1 166 ? -10.268 -6.620 -15.259 1.00 52.22 166 THR A O 1
ATOM 1337 N N . PRO A 1 167 ? -10.489 -4.951 -16.771 1.00 52.44 167 PRO A N 1
ATOM 1338 C CA . PRO A 1 167 ? -10.632 -3.931 -15.758 1.00 52.44 167 PRO A CA 1
ATOM 1339 C C . PRO A 1 167 ? -11.959 -4.207 -15.066 1.00 52.44 167 PRO A C 1
ATOM 1341 O O . PRO A 1 167 ? -13.032 -3.928 -15.597 1.00 52.44 167 PRO A O 1
ATOM 1344 N N . VAL A 1 168 ? -11.892 -4.794 -13.876 1.00 53.75 168 VAL A N 1
ATOM 1345 C CA . VAL A 1 168 ? -12.993 -4.648 -12.940 1.00 53.75 168 VAL A CA 1
ATOM 1346 C C . VAL A 1 168 ? -13.008 -3.158 -12.666 1.00 53.75 168 VAL A C 1
ATOM 1348 O O . VAL A 1 168 ? -12.007 -2.609 -12.207 1.00 53.75 168 VAL A O 1
ATOM 1351 N N . THR A 1 169 ? -14.092 -2.477 -13.020 1.00 48.12 169 THR A N 1
ATOM 1352 C CA . THR A 1 169 ? -14.336 -1.109 -12.575 1.00 48.12 169 THR A CA 1
ATOM 1353 C C . THR A 1 169 ? -14.447 -1.174 -11.059 1.00 48.12 169 THR A C 1
ATOM 1355 O O . THR A 1 169 ? -15.520 -1.364 -10.495 1.00 48.12 169 THR A O 1
ATOM 1358 N N . VAL A 1 170 ? -13.300 -1.132 -10.385 1.00 54.44 170 VAL A N 1
ATOM 1359 C CA . VAL A 1 170 ? -13.253 -1.010 -8.941 1.00 54.44 170 VAL A CA 1
ATOM 1360 C C . VAL A 1 170 ? -13.733 0.409 -8.672 1.00 54.44 170 VAL A C 1
ATOM 1362 O O . VAL A 1 170 ? -13.165 1.342 -9.249 1.00 54.44 170 VAL A O 1
ATOM 1365 N N . PRO A 1 171 ? -14.785 0.593 -7.858 1.00 59.59 171 PRO A N 1
ATOM 1366 C CA . PRO A 1 171 ? -15.196 1.920 -7.443 1.00 59.59 171 PRO A CA 1
ATOM 1367 C C . PRO A 1 171 ? -13.962 2.688 -6.972 1.00 59.59 171 PRO A C 1
ATOM 1369 O O . PRO A 1 171 ? -13.127 2.128 -6.252 1.00 59.59 171 PRO A O 1
ATOM 1372 N N . SER A 1 172 ? -13.807 3.933 -7.427 1.00 68.75 172 SER A N 1
ATOM 1373 C CA . SER A 1 172 ? -12.702 4.787 -6.997 1.00 68.75 172 SER A CA 1
ATOM 1374 C C . SER A 1 172 ? -12.604 4.721 -5.478 1.00 68.75 172 SER A C 1
ATOM 1376 O O . SER A 1 172 ? -13.556 5.074 -4.785 1.00 68.75 172 SER A O 1
ATOM 1378 N N . ARG A 1 173 ? -11.472 4.204 -4.986 1.00 81.88 173 ARG A N 1
ATOM 1379 C CA . ARG A 1 173 ? -11.197 4.007 -3.560 1.00 81.88 173 ARG A CA 1
ATOM 1380 C C . ARG A 1 173 ? -11.578 5.287 -2.800 1.00 81.88 173 ARG A C 1
ATOM 1382 O O . ARG A 1 173 ? -11.188 6.380 -3.205 1.00 81.88 173 ARG A O 1
ATOM 1389 N N . SER A 1 174 ? -12.362 5.139 -1.742 1.00 89.06 174 SER A N 1
ATOM 1390 C CA . SER A 1 174 ? -12.917 6.228 -0.939 1.00 89.06 174 SER A CA 1
ATOM 1391 C C . SER A 1 174 ? -12.837 5.862 0.542 1.00 89.06 174 SER A C 1
ATOM 1393 O O . SER A 1 174 ? -12.559 4.710 0.888 1.00 89.06 174 SER A O 1
ATOM 1395 N N . TRP A 1 175 ? -13.101 6.828 1.427 1.00 93.38 175 TRP A N 1
ATOM 1396 C CA . TRP A 1 175 ? -13.198 6.541 2.859 1.00 93.38 175 TRP A CA 1
ATOM 1397 C C . TRP A 1 175 ? -14.293 5.528 3.168 1.00 93.38 175 TRP A C 1
ATOM 1399 O O . TRP A 1 175 ? -14.066 4.626 3.963 1.00 93.38 175 TRP A O 1
ATOM 1409 N N . GLU A 1 176 ? -15.434 5.629 2.489 1.00 94.06 176 GLU A N 1
ATOM 1410 C CA . GLU A 1 176 ? -16.532 4.675 2.624 1.00 94.06 176 GLU A CA 1
ATOM 1411 C C . GLU A 1 176 ? -16.091 3.250 2.280 1.00 94.06 176 GLU A C 1
ATOM 1413 O O . GLU A 1 176 ? -16.261 2.353 3.096 1.00 94.06 176 GLU A O 1
ATOM 1418 N N . ILE A 1 177 ? -15.407 3.056 1.148 1.00 92.31 177 ILE A N 1
ATOM 1419 C CA . ILE A 1 177 ? -14.918 1.729 0.742 1.00 92.31 177 ILE A CA 1
ATOM 1420 C C . ILE A 1 177 ? -13.910 1.166 1.752 1.00 92.31 177 ILE A C 1
ATOM 1422 O O . ILE A 1 177 ? -13.940 -0.027 2.044 1.00 92.31 177 ILE A O 1
ATOM 1426 N N . MET A 1 178 ? -13.012 2.001 2.285 1.00 94.62 178 MET A N 1
ATOM 1427 C CA . MET A 1 178 ? -12.040 1.575 3.300 1.00 94.62 178 MET A CA 1
ATOM 1428 C C . MET A 1 178 ? -12.735 1.148 4.600 1.00 94.62 178 MET A C 1
ATOM 1430 O O . MET A 1 178 ? -12.399 0.104 5.159 1.00 94.62 178 MET A O 1
ATOM 1434 N N . ILE A 1 179 ? -13.725 1.919 5.062 1.00 97.19 179 ILE A N 1
ATOM 1435 C CA . ILE A 1 179 ? -14.495 1.597 6.269 1.00 97.19 179 ILE A CA 1
ATOM 1436 C C . ILE A 1 179 ? -15.345 0.339 6.061 1.00 97.19 179 ILE A C 1
ATOM 1438 O O . ILE A 1 179 ? -15.361 -0.521 6.938 1.00 97.19 179 ILE A O 1
ATOM 1442 N N . ASP A 1 180 ? -15.985 0.180 4.902 1.00 94.88 180 ASP A N 1
ATOM 1443 C CA . ASP A 1 180 ? -16.745 -1.026 4.544 1.00 94.88 180 ASP A CA 1
ATOM 1444 C C . ASP A 1 180 ? -15.865 -2.273 4.546 1.00 94.88 180 ASP A C 1
ATOM 1446 O O . ASP A 1 180 ? -16.234 -3.330 5.069 1.00 94.88 180 ASP A O 1
ATOM 1450 N N . GLU A 1 181 ? -14.661 -2.148 3.994 1.00 93.94 181 GLU A N 1
ATOM 1451 C CA . GLU A 1 181 ? -13.668 -3.210 4.021 1.00 93.94 181 GLU A CA 1
ATOM 1452 C C . GLU A 1 181 ? -13.243 -3.544 5.456 1.00 93.94 181 GLU A C 1
ATOM 1454 O O . GLU A 1 181 ? -13.163 -4.718 5.809 1.00 93.94 181 GLU A O 1
ATOM 1459 N N . ALA A 1 182 ? -13.014 -2.538 6.303 1.00 96.00 182 ALA A N 1
ATOM 1460 C CA . ALA A 1 182 ? -12.619 -2.757 7.691 1.00 96.00 182 ALA A CA 1
ATOM 1461 C C . ALA A 1 182 ? -13.736 -3.447 8.488 1.00 96.00 182 ALA A C 1
ATOM 1463 O O . ALA A 1 182 ? -13.485 -4.441 9.161 1.00 96.00 182 ALA A O 1
ATOM 1464 N N . VAL A 1 183 ? -14.978 -2.973 8.357 1.00 96.69 183 VAL A N 1
ATOM 1465 C CA . VAL A 1 183 ? -16.157 -3.546 9.027 1.00 96.69 183 VAL A CA 1
ATOM 1466 C C . VAL A 1 183 ? -16.401 -4.996 8.602 1.00 96.69 183 VAL A C 1
ATOM 1468 O O . VAL A 1 183 ? -16.793 -5.815 9.432 1.00 96.69 183 VAL A O 1
ATOM 1471 N N . SER A 1 184 ? -16.182 -5.319 7.325 1.00 94.88 184 SER A N 1
ATOM 1472 C CA . SER A 1 184 ? -16.426 -6.664 6.791 1.00 94.88 184 SER A CA 1
ATOM 1473 C C . SER A 1 184 ? -15.294 -7.656 7.061 1.00 94.88 184 SER A C 1
ATOM 1475 O O . SER A 1 184 ? -15.573 -8.837 7.260 1.00 94.88 184 SER A O 1
ATOM 1477 N N . LYS A 1 185 ? -14.029 -7.212 7.061 1.00 92.94 185 LYS A N 1
ATOM 1478 C CA . LYS A 1 185 ? -12.859 -8.102 7.183 1.00 92.94 185 LYS A CA 1
ATOM 1479 C C . LYS A 1 185 ? -12.308 -8.237 8.600 1.00 92.94 185 LYS A C 1
ATOM 1481 O O . LYS A 1 185 ? -11.675 -9.248 8.881 1.00 92.94 185 LYS A O 1
ATOM 1486 N N . LEU A 1 186 ? -12.495 -7.236 9.460 1.00 96.50 186 LEU A N 1
ATOM 1487 C CA . LEU A 1 186 ? -11.897 -7.191 10.797 1.00 96.50 186 LEU A CA 1
ATOM 1488 C C . LEU A 1 186 ? -12.954 -7.580 11.837 1.00 96.50 186 LEU A C 1
ATOM 1490 O O . LEU A 1 186 ? -13.763 -6.766 12.291 1.00 96.50 186 LEU A O 1
ATOM 1494 N N . THR A 1 187 ? -13.015 -8.876 12.138 1.00 96.94 187 THR A N 1
ATOM 1495 C CA . THR A 1 187 ? -14.120 -9.484 12.892 1.00 96.94 187 THR A CA 1
ATOM 1496 C C . THR A 1 187 ? -14.012 -9.294 14.403 1.00 96.94 187 THR A C 1
ATOM 1498 O O . THR A 1 187 ? -15.029 -9.354 15.095 1.00 96.94 187 THR A O 1
ATOM 1501 N N . TYR A 1 188 ? -12.813 -9.038 14.924 1.00 97.56 188 TYR A N 1
ATOM 1502 C CA . TYR A 1 188 ? -12.525 -8.887 16.351 1.00 97.56 188 TYR A CA 1
ATOM 1503 C C . TYR A 1 188 ? -12.524 -7.433 16.822 1.00 97.56 188 TYR A C 1
ATOM 1505 O O . TYR A 1 188 ? -12.461 -7.184 18.024 1.00 97.56 188 TYR A O 1
ATOM 1513 N N . ILE A 1 189 ? -12.669 -6.464 15.919 1.00 97.69 189 ILE A N 1
ATOM 1514 C CA . ILE A 1 189 ? -12.975 -5.072 16.268 1.00 97.69 189 ILE A CA 1
ATOM 1515 C C . ILE A 1 189 ? -14.394 -4.700 15.872 1.00 97.69 189 ILE A C 1
ATOM 1517 O O . ILE A 1 189 ? -14.942 -5.239 14.918 1.00 97.69 189 ILE A O 1
ATOM 1521 N N . GLN A 1 190 ? -14.988 -3.747 16.576 1.00 97.31 190 GLN A N 1
ATOM 1522 C CA . GLN A 1 190 ? -16.277 -3.153 16.250 1.00 97.31 190 GLN A CA 1
ATOM 1523 C C . GLN A 1 190 ? -16.074 -1.694 15.857 1.00 97.31 190 GLN A C 1
ATOM 1525 O O . GLN A 1 190 ? -15.581 -0.898 16.652 1.00 97.31 190 GLN A O 1
ATOM 1530 N N . ILE A 1 191 ? -16.487 -1.346 14.641 1.00 96.69 191 ILE A N 1
ATOM 1531 C CA . ILE A 1 191 ? -16.445 0.019 14.114 1.00 96.69 191 ILE A CA 1
ATOM 1532 C C . ILE A 1 191 ? -17.887 0.474 13.885 1.00 96.69 191 ILE A C 1
ATOM 1534 O O . ILE A 1 191 ? -18.658 -0.216 13.216 1.00 96.69 191 ILE A O 1
ATOM 1538 N N . SER A 1 192 ? -18.248 1.649 14.403 1.00 93.75 192 SER A N 1
ATOM 1539 C CA . SER A 1 192 ? -19.496 2.320 14.024 1.00 93.75 192 SER A CA 1
ATOM 1540 C C . SER A 1 192 ? -19.357 2.862 12.599 1.00 93.75 192 SER A C 1
ATOM 1542 O O . SER A 1 192 ? -18.779 3.932 12.395 1.00 93.75 192 SER A O 1
ATOM 1544 N N . ARG A 1 193 ? -19.828 2.091 11.607 1.00 93.94 193 ARG A N 1
ATOM 1545 C CA . ARG A 1 193 ? -19.673 2.391 10.171 1.00 93.94 193 ARG A CA 1
ATOM 1546 C C . ARG A 1 193 ? -20.090 3.825 9.844 1.00 93.94 193 ARG A C 1
ATOM 1548 O O . ARG A 1 193 ? -19.289 4.590 9.314 1.00 93.94 193 ARG A O 1
ATOM 1555 N N . ASP A 1 194 ? -21.320 4.189 10.191 1.00 92.81 194 ASP A N 1
ATOM 1556 C CA . ASP A 1 194 ? -21.906 5.471 9.792 1.00 92.81 194 ASP A CA 1
ATOM 1557 C C . ASP A 1 194 ? -21.192 6.652 10.454 1.00 92.81 194 ASP A C 1
ATOM 1559 O O . ASP A 1 194 ? -20.905 7.650 9.795 1.00 92.81 194 ASP A O 1
ATOM 1563 N N . GLN A 1 195 ? -20.817 6.514 11.729 1.00 92.81 195 GLN A N 1
ATOM 1564 C CA . GLN A 1 195 ? -20.047 7.534 12.437 1.00 92.81 195 GLN A CA 1
ATOM 1565 C C . GLN A 1 195 ? -18.643 7.693 11.837 1.00 92.81 195 GLN A C 1
ATOM 1567 O O . GLN A 1 195 ? -18.186 8.815 11.625 1.00 92.81 195 GLN A O 1
ATOM 1572 N N . ALA A 1 196 ? -17.958 6.587 11.536 1.00 95.38 196 ALA A N 1
ATOM 1573 C CA . ALA A 1 196 ? -16.632 6.629 10.931 1.00 95.38 196 ALA A CA 1
ATOM 1574 C C . ALA A 1 196 ? -16.669 7.272 9.537 1.00 95.38 196 ALA A C 1
ATOM 1576 O O . ALA A 1 196 ? -15.819 8.106 9.225 1.00 95.38 196 ALA A O 1
ATOM 1577 N N . ILE A 1 197 ? -17.674 6.948 8.717 1.00 93.12 197 ILE A N 1
ATOM 1578 C CA . ILE A 1 197 ? -17.873 7.590 7.412 1.00 93.12 197 ILE A CA 1
ATOM 1579 C C . ILE A 1 197 ? -18.146 9.083 7.591 1.00 93.12 197 ILE A C 1
ATOM 1581 O O . ILE A 1 197 ? -17.497 9.881 6.922 1.00 93.12 197 ILE A O 1
ATOM 1585 N N . GLN A 1 198 ? -19.041 9.466 8.505 1.00 91.69 198 GLN A N 1
ATOM 1586 C CA . GLN A 1 198 ? -19.390 10.865 8.760 1.00 91.69 198 GLN A CA 1
ATOM 1587 C C . GLN A 1 198 ? -18.183 11.714 9.186 1.00 91.69 198 GLN A C 1
ATOM 1589 O O . GLN A 1 198 ? -18.078 12.877 8.791 1.00 91.69 198 GLN A O 1
ATOM 1594 N N . GLU A 1 199 ? -17.282 11.169 10.003 1.00 92.38 199 GLU A N 1
ATOM 1595 C CA . GLU A 1 199 ? -16.063 11.872 10.409 1.00 92.38 199 GLU A CA 1
ATOM 1596 C C . GLU A 1 199 ? -15.045 11.939 9.267 1.00 92.38 199 GLU A C 1
ATOM 1598 O O . GLU A 1 199 ? -14.497 13.006 8.980 1.00 92.38 199 GLU A O 1
ATOM 1603 N N . MET A 1 200 ? -14.821 10.829 8.563 1.00 92.69 200 MET A N 1
ATOM 1604 C CA . MET A 1 200 ? -13.815 10.754 7.503 1.00 92.69 200 MET A CA 1
ATOM 1605 C C . MET A 1 200 ? -14.221 11.515 6.236 1.00 92.69 200 MET A C 1
ATOM 1607 O O . MET A 1 200 ? -13.364 12.110 5.582 1.00 92.69 200 MET A O 1
ATOM 1611 N N . SER A 1 201 ? -15.515 11.572 5.901 1.00 89.56 201 SER A N 1
ATOM 1612 C CA . SER A 1 201 ? -16.031 12.255 4.705 1.00 89.56 201 SER A CA 1
ATOM 1613 C C . SER A 1 201 ? -15.855 13.774 4.737 1.00 89.56 201 SER A C 1
ATOM 1615 O O . SER A 1 201 ? -16.015 14.429 3.710 1.00 89.56 201 SER A O 1
ATOM 1617 N N . ARG A 1 202 ? -15.508 14.350 5.895 1.00 87.81 202 ARG A N 1
ATOM 1618 C CA . ARG A 1 202 ? -15.168 15.777 6.043 1.00 87.81 202 ARG A CA 1
ATOM 1619 C C . ARG A 1 202 ? -13.828 16.133 5.399 1.00 87.81 202 ARG A C 1
ATOM 1621 O O . ARG A 1 202 ? -13.534 17.312 5.219 1.00 87.81 202 ARG A O 1
ATOM 1628 N N . TYR A 1 203 ? -13.019 15.130 5.061 1.00 85.88 203 TYR A N 1
ATOM 1629 C CA . TYR A 1 203 ? -11.665 15.302 4.552 1.00 85.88 203 TYR A CA 1
ATOM 1630 C C . TYR A 1 203 ? -11.511 14.681 3.160 1.00 85.88 203 TYR A C 1
ATOM 1632 O O . TYR A 1 203 ? -12.090 13.624 2.891 1.00 85.88 203 TYR A O 1
ATOM 1640 N N . PRO A 1 204 ? -10.684 15.277 2.278 1.00 82.56 204 PRO A N 1
ATOM 1641 C CA . PRO A 1 204 ? -10.334 14.657 1.008 1.00 82.56 204 PRO A CA 1
ATOM 1642 C C . PRO A 1 204 ? -9.780 13.247 1.212 1.00 82.56 204 PRO A C 1
ATOM 1644 O O . PRO A 1 204 ? -9.072 12.973 2.183 1.00 82.56 204 PRO A O 1
ATOM 1647 N N . TYR A 1 205 ? -10.094 12.356 0.278 1.00 86.81 205 TYR A N 1
ATOM 1648 C CA . TYR A 1 205 ? -9.562 11.004 0.302 1.00 86.81 205 TYR A CA 1
ATOM 1649 C C . TYR A 1 205 ? -8.040 11.008 0.085 1.00 86.81 205 TYR A C 1
ATOM 1651 O O . TYR A 1 205 ? -7.543 11.567 -0.894 1.00 86.81 205 TYR A O 1
ATOM 1659 N N . ASP A 1 206 ? -7.308 10.351 0.985 1.00 81.31 206 ASP A N 1
ATOM 1660 C CA . ASP A 1 206 ? -5.852 10.217 0.938 1.00 81.31 206 ASP A CA 1
ATOM 1661 C C . ASP A 1 206 ? -5.481 8.730 0.954 1.00 81.31 206 ASP A C 1
ATOM 1663 O O . ASP A 1 206 ? -5.641 8.028 1.953 1.00 81.31 206 ASP A O 1
ATOM 1667 N N . LYS A 1 207 ? -4.942 8.252 -0.172 1.00 81.62 207 LYS A N 1
ATOM 1668 C CA . LYS A 1 207 ? -4.549 6.849 -0.363 1.00 81.62 207 LYS A CA 1
ATOM 1669 C C . LYS A 1 207 ? -3.424 6.396 0.575 1.00 81.62 207 LYS A C 1
ATOM 1671 O O . LYS A 1 207 ? -3.353 5.219 0.926 1.00 81.62 207 LYS A O 1
ATOM 1676 N N . GLY A 1 208 ? -2.512 7.294 0.944 1.00 78.56 208 GLY A N 1
ATOM 1677 C CA . GLY A 1 208 ? -1.443 6.984 1.891 1.00 78.56 208 GLY A CA 1
ATOM 1678 C C . GLY A 1 208 ? -1.986 6.821 3.308 1.00 78.56 208 GLY A C 1
ATOM 1679 O O . GLY A 1 208 ? -1.571 5.914 4.029 1.00 78.56 208 GLY A O 1
ATOM 1680 N N . ALA A 1 209 ? -2.942 7.668 3.689 1.00 84.50 209 ALA A N 1
ATOM 1681 C CA . ALA A 1 209 ? -3.631 7.572 4.966 1.00 84.50 209 ALA A CA 1
ATOM 1682 C C . ALA A 1 209 ? -4.584 6.368 5.041 1.00 84.50 209 ALA A C 1
ATOM 1684 O O . ALA A 1 209 ? -4.587 5.724 6.081 1.00 84.50 209 ALA A O 1
ATOM 1685 N N . ASP A 1 210 ? -5.295 6.004 3.964 1.00 88.69 210 ASP A N 1
ATOM 1686 C CA . ASP A 1 210 ? -6.081 4.755 3.860 1.00 88.69 210 ASP A CA 1
ATOM 1687 C C . ASP A 1 210 ? -5.246 3.538 4.266 1.00 88.69 210 ASP A C 1
ATOM 1689 O O . ASP A 1 210 ? -5.539 2.903 5.277 1.00 88.69 210 ASP A O 1
ATOM 1693 N N . LYS A 1 211 ? -4.136 3.281 3.558 1.00 83.31 211 LYS A N 1
ATOM 1694 C CA . LYS A 1 211 ? -3.283 2.114 3.835 1.00 83.31 211 LYS A CA 1
ATOM 1695 C C . LYS A 1 211 ? -2.807 2.069 5.291 1.00 83.31 211 LYS A C 1
ATOM 1697 O O . LYS A 1 211 ? -2.782 1.005 5.902 1.00 83.31 211 LYS A O 1
ATOM 1702 N N . ARG A 1 212 ? -2.443 3.223 5.860 1.00 85.12 212 ARG A N 1
ATOM 1703 C CA . ARG A 1 212 ? -1.948 3.320 7.243 1.00 85.12 212 ARG A CA 1
ATOM 1704 C C . ARG A 1 212 ? -3.058 3.152 8.278 1.00 85.12 212 ARG A C 1
ATOM 1706 O O . ARG A 1 212 ? -2.852 2.441 9.253 1.00 85.12 212 ARG A O 1
ATOM 1713 N N . LEU A 1 213 ? -4.217 3.777 8.070 1.00 93.50 213 LEU A N 1
ATOM 1714 C CA . LEU A 1 213 ? -5.390 3.609 8.931 1.00 93.50 213 LEU A CA 1
ATOM 1715 C C . LEU A 1 213 ? -5.830 2.149 8.942 1.00 93.50 213 LEU A C 1
ATOM 1717 O O . LEU A 1 213 ? -5.977 1.567 10.012 1.00 93.50 213 LEU A O 1
ATOM 1721 N N . PHE A 1 214 ? -5.957 1.542 7.763 1.00 91.81 214 PHE A N 1
ATOM 1722 C CA . PHE A 1 214 ? -6.336 0.143 7.634 1.00 91.81 214 PHE A CA 1
ATOM 1723 C C . PHE A 1 214 ? -5.323 -0.788 8.318 1.00 91.81 214 PHE A C 1
ATOM 1725 O O . PHE A 1 214 ? -5.714 -1.691 9.054 1.00 91.81 214 PHE A O 1
ATOM 1732 N N . GLY A 1 215 ? -4.019 -0.528 8.164 1.00 87.69 215 GLY A N 1
ATOM 1733 C CA . GLY A 1 215 ? -2.967 -1.271 8.867 1.00 87.69 215 GLY A CA 1
ATOM 1734 C C . GLY A 1 215 ? -3.032 -1.144 10.396 1.00 87.69 215 GLY A C 1
ATOM 1735 O O . GLY A 1 215 ? -2.785 -2.117 11.105 1.00 87.69 215 GLY A O 1
ATOM 1736 N N . LEU A 1 216 ? -3.399 0.024 10.936 1.00 92.50 216 LEU A N 1
ATOM 1737 C CA . LEU A 1 216 ? -3.633 0.183 12.378 1.00 92.50 216 LEU A CA 1
ATOM 1738 C C . LEU A 1 216 ? -4.886 -0.568 12.843 1.00 92.50 216 LEU A C 1
ATOM 1740 O O . LEU A 1 216 ? -4.844 -1.210 13.889 1.00 92.50 216 LEU A O 1
ATOM 1744 N N . LEU A 1 217 ? -5.977 -0.526 12.072 1.00 96.69 217 LEU A N 1
ATOM 1745 C CA . LEU A 1 217 ? -7.198 -1.276 12.381 1.00 96.69 217 LEU A CA 1
ATOM 1746 C C . LEU A 1 217 ? -6.935 -2.785 12.393 1.00 96.69 217 LEU A C 1
ATOM 1748 O O . LEU A 1 217 ? -7.363 -3.459 13.323 1.00 96.69 217 LEU A O 1
ATOM 1752 N N . LYS A 1 218 ? -6.169 -3.304 11.426 1.00 93.88 218 LYS A N 1
ATOM 1753 C CA . LYS A 1 218 ? -5.758 -4.713 11.405 1.00 93.88 218 LYS A CA 1
ATOM 1754 C C . LYS A 1 218 ? -4.984 -5.095 12.666 1.00 93.88 218 LYS A C 1
ATOM 1756 O O . LYS A 1 218 ? -5.285 -6.101 13.286 1.00 93.88 218 LYS A O 1
ATOM 1761 N N . ARG A 1 219 ? -4.053 -4.250 13.112 1.00 91.44 219 ARG A N 1
ATOM 1762 C CA . ARG A 1 219 ? -3.309 -4.509 14.353 1.00 91.44 219 ARG A CA 1
ATOM 1763 C C . ARG A 1 219 ? -4.193 -4.477 15.596 1.00 91.44 219 ARG A C 1
ATOM 1765 O O . ARG A 1 219 ? -3.947 -5.251 16.514 1.00 91.44 219 ARG A O 1
ATOM 1772 N N . LEU A 1 220 ? -5.210 -3.613 15.631 1.00 96.38 220 LEU A N 1
ATOM 1773 C CA . LEU A 1 220 ? -6.231 -3.635 16.683 1.00 96.38 220 LEU A CA 1
ATOM 1774 C C . LEU A 1 220 ? -7.066 -4.929 16.649 1.00 96.38 220 LEU A C 1
ATOM 1776 O O . LEU A 1 220 ? -7.414 -5.457 17.703 1.00 96.38 220 LEU A O 1
ATOM 1780 N N . ASP A 1 221 ? -7.348 -5.457 15.459 1.00 97.00 221 ASP A N 1
ATOM 1781 C CA . ASP A 1 221 ? -8.004 -6.756 15.269 1.00 97.00 221 ASP A CA 1
ATOM 1782 C C . ASP A 1 221 ? -7.131 -7.912 15.764 1.00 97.00 221 ASP A C 1
ATOM 1784 O O . ASP A 1 221 ? -7.605 -8.742 16.539 1.00 97.00 221 ASP A O 1
ATOM 1788 N N . ASP A 1 222 ? -5.835 -7.897 15.441 1.00 93.06 222 ASP A N 1
ATOM 1789 C CA . ASP A 1 222 ? -4.869 -8.908 15.880 1.00 93.06 222 ASP A CA 1
ATOM 1790 C C . ASP A 1 222 ? -4.776 -8.982 17.415 1.00 93.06 222 ASP A C 1
ATOM 1792 O O . ASP A 1 222 ? -4.813 -10.072 17.992 1.00 93.06 222 ASP A O 1
ATOM 1796 N N . ILE A 1 223 ? -4.696 -7.834 18.105 1.00 94.56 223 ILE A N 1
ATOM 1797 C CA . ILE A 1 223 ? -4.643 -7.816 19.577 1.00 94.56 223 ILE A CA 1
ATOM 1798 C C . ILE A 1 223 ? -5.973 -8.208 20.211 1.00 94.56 223 ILE A C 1
ATOM 1800 O O . ILE A 1 223 ? -5.978 -8.897 21.232 1.00 94.56 223 ILE A O 1
ATOM 1804 N N . ALA A 1 224 ? -7.100 -7.806 19.620 1.00 96.69 224 ALA A N 1
ATOM 1805 C CA . ALA A 1 224 ? -8.414 -8.212 20.096 1.00 96.69 224 ALA A CA 1
ATOM 1806 C C . ALA A 1 224 ? -8.574 -9.733 19.984 1.00 96.69 224 ALA A C 1
ATOM 1808 O O . ALA A 1 224 ? -8.903 -10.387 20.973 1.00 96.69 224 ALA A O 1
ATOM 1809 N N . HIS A 1 225 ? -8.235 -10.304 18.826 1.00 95.81 225 HIS A N 1
ATOM 1810 C CA . HIS A 1 225 ? -8.221 -11.743 18.601 1.00 95.81 225 HIS A CA 1
ATOM 1811 C C . HIS A 1 225 ? -7.322 -12.464 19.609 1.00 95.81 225 HIS A C 1
ATOM 1813 O O . HIS A 1 225 ? -7.767 -13.397 20.275 1.00 95.81 225 HIS A O 1
ATOM 1819 N N . ALA A 1 226 ? -6.077 -12.008 19.781 1.00 92.62 226 ALA A N 1
ATOM 1820 C CA . ALA A 1 226 ? -5.137 -12.624 20.710 1.00 92.62 226 ALA A CA 1
ATOM 1821 C C . ALA A 1 226 ? -5.661 -12.626 22.155 1.00 92.62 226 ALA A C 1
ATOM 1823 O O . ALA A 1 226 ? -5.565 -13.642 22.845 1.00 92.62 226 ALA A O 1
ATOM 1824 N N . ARG A 1 227 ? -6.258 -11.517 22.609 1.00 94.69 227 ARG A N 1
ATOM 1825 C CA . ARG A 1 227 ? -6.855 -11.426 23.950 1.00 94.69 227 ARG A CA 1
ATOM 1826 C C . ARG A 1 227 ? -8.057 -12.344 24.114 1.00 94.69 227 ARG A C 1
ATOM 1828 O O . ARG A 1 227 ? -8.159 -13.015 25.134 1.00 94.69 227 ARG A O 1
ATOM 1835 N N . ILE A 1 228 ? -8.945 -12.389 23.126 1.00 94.69 228 ILE A N 1
ATOM 1836 C CA . ILE A 1 228 ? -10.150 -13.227 23.169 1.00 94.69 228 ILE A CA 1
ATOM 1837 C C . ILE A 1 228 ? -9.774 -14.712 23.188 1.00 94.69 228 ILE A C 1
ATOM 1839 O O . ILE A 1 228 ? -10.340 -15.476 23.966 1.00 94.69 228 ILE A O 1
ATOM 1843 N N . THR A 1 229 ? -8.805 -15.113 22.365 1.00 94.44 229 THR A N 1
ATOM 1844 C CA . THR A 1 229 ? -8.424 -16.520 22.194 1.00 94.44 229 THR A CA 1
ATOM 1845 C C . THR A 1 229 ? -7.504 -17.021 23.307 1.00 94.44 229 THR A C 1
ATOM 1847 O O . THR A 1 229 ? -7.668 -18.146 23.776 1.00 94.44 229 THR A O 1
ATOM 1850 N N . TYR A 1 230 ? -6.536 -16.210 23.741 1.00 93.50 230 TYR A N 1
ATOM 1851 C CA . TYR A 1 230 ? -5.456 -16.654 24.634 1.00 93.50 230 TYR A CA 1
ATOM 1852 C C . TYR A 1 230 ? -5.429 -15.937 25.991 1.00 93.50 230 TYR A C 1
ATOM 1854 O O . TYR A 1 230 ? -4.696 -16.351 26.890 1.00 93.50 230 TYR A O 1
ATOM 1862 N N . GLY A 1 231 ? -6.214 -14.872 26.163 1.00 91.06 231 GLY A N 1
ATOM 1863 C CA . GLY A 1 231 ? -6.253 -14.065 27.380 1.00 91.06 231 GLY A CA 1
ATOM 1864 C C . GLY A 1 231 ? -5.158 -12.995 27.466 1.00 91.06 231 GLY A C 1
ATOM 1865 O O . GLY A 1 231 ? -4.150 -13.014 26.756 1.00 91.06 231 GLY A O 1
ATOM 1866 N N . ASP A 1 232 ? -5.353 -12.058 28.395 1.00 89.56 232 ASP A N 1
ATOM 1867 C CA . ASP A 1 232 ? -4.564 -10.821 28.533 1.00 89.56 232 ASP A CA 1
ATOM 1868 C C . ASP A 1 232 ? -3.090 -11.041 28.897 1.00 89.56 232 ASP A C 1
ATOM 1870 O O . ASP A 1 232 ? -2.241 -10.207 28.600 1.00 89.56 232 ASP A O 1
ATOM 1874 N N . SER A 1 233 ? -2.776 -12.159 29.555 1.00 91.31 233 SER A N 1
ATOM 1875 C CA . SER A 1 233 ? -1.414 -12.486 30.005 1.00 91.31 233 SER A CA 1
ATOM 1876 C C . SER A 1 233 ? -0.646 -13.385 29.031 1.00 91.31 233 SER A C 1
ATOM 1878 O O . SER A 1 233 ? 0.450 -13.847 29.361 1.00 91.31 233 SER A O 1
ATOM 1880 N N . SER A 1 234 ? -1.216 -13.659 27.856 1.00 93.62 234 SER A N 1
ATOM 1881 C CA . SER A 1 234 ? -0.600 -14.518 26.848 1.00 93.62 234 SER A CA 1
ATOM 1882 C C . SER A 1 234 ? 0.586 -13.844 26.154 1.00 93.62 234 SER A C 1
ATOM 1884 O O . SER A 1 234 ? 0.682 -12.617 26.081 1.00 93.62 234 SER A O 1
ATOM 1886 N N . GLU A 1 235 ? 1.502 -14.658 25.633 1.00 94.00 235 GLU A N 1
ATOM 1887 C CA . GLU A 1 235 ? 2.685 -14.156 24.930 1.00 94.00 235 GLU A CA 1
ATOM 1888 C C . GLU A 1 235 ? 2.349 -13.325 23.678 1.00 94.00 235 GLU A C 1
ATOM 1890 O O . GLU A 1 235 ? 2.921 -12.246 23.536 1.00 94.00 235 GLU A O 1
ATOM 1895 N N . PRO A 1 236 ? 1.366 -13.706 22.831 1.00 91.56 236 PRO A N 1
ATOM 1896 C CA . PRO A 1 236 ? 0.966 -12.877 21.692 1.00 91.56 236 PRO A CA 1
ATOM 1897 C C . PRO A 1 236 ? 0.503 -11.468 22.092 1.00 91.56 236 PRO A C 1
ATOM 1899 O O . PRO A 1 236 ? 0.815 -10.494 21.411 1.00 91.56 236 PRO A O 1
ATOM 1902 N N . VAL A 1 237 ? -0.208 -11.337 23.219 1.00 92.62 237 VAL A N 1
ATOM 1903 C CA . VAL A 1 237 ? -0.675 -10.037 23.727 1.00 92.62 237 VAL A CA 1
ATOM 1904 C C . VAL A 1 237 ? 0.499 -9.189 24.216 1.00 92.62 237 VAL A C 1
ATOM 1906 O O . VAL A 1 237 ? 0.582 -8.002 23.894 1.00 92.62 237 VAL A O 1
ATOM 1909 N N . LYS A 1 238 ? 1.432 -9.790 24.965 1.00 91.56 238 LYS A N 1
ATOM 1910 C CA . LYS A 1 238 ? 2.640 -9.100 25.445 1.00 91.56 238 LYS A CA 1
ATOM 1911 C C . LYS A 1 238 ? 3.518 -8.634 24.292 1.00 91.56 238 LYS A C 1
ATOM 1913 O O . LYS A 1 238 ? 3.959 -7.486 24.297 1.00 91.56 238 LYS A O 1
ATOM 1918 N N . GLU A 1 239 ? 3.733 -9.496 23.303 1.00 87.88 239 GLU A N 1
ATOM 1919 C CA . GLU A 1 239 ? 4.548 -9.175 22.135 1.00 87.88 239 GLU A CA 1
ATOM 1920 C C . GLU A 1 239 ? 3.921 -8.046 21.317 1.00 87.88 239 GLU A C 1
ATOM 1922 O O . GLU A 1 239 ? 4.600 -7.083 20.953 1.00 87.88 239 GLU A O 1
ATOM 1927 N N . TRP A 1 240 ? 2.600 -8.082 21.122 1.00 91.75 240 TRP A N 1
ATOM 1928 C CA . TRP A 1 240 ? 1.895 -6.996 20.452 1.00 91.75 240 TRP A CA 1
ATOM 1929 C C . TRP A 1 240 ? 2.093 -5.657 21.171 1.00 91.75 240 TRP A C 1
ATOM 1931 O O . TRP A 1 240 ? 2.406 -4.658 20.521 1.00 91.75 240 TRP A O 1
ATOM 1941 N N . LEU A 1 241 ? 1.954 -5.623 22.503 1.00 90.00 241 LEU A N 1
ATOM 1942 C CA . LEU A 1 241 ? 2.167 -4.409 23.301 1.00 90.00 241 LEU A CA 1
ATOM 1943 C C . LEU A 1 241 ? 3.611 -3.915 23.191 1.00 90.00 241 LEU A C 1
ATOM 1945 O O . LEU A 1 241 ? 3.849 -2.716 23.015 1.00 90.00 241 LEU A O 1
ATOM 1949 N N . ARG A 1 242 ? 4.574 -4.838 23.243 1.00 85.88 242 ARG A N 1
ATOM 1950 C CA . ARG A 1 242 ? 5.995 -4.526 23.110 1.00 85.88 242 ARG A CA 1
ATOM 1951 C C . ARG A 1 242 ? 6.290 -3.838 21.780 1.00 85.88 242 ARG A C 1
ATOM 1953 O O . ARG A 1 242 ? 6.966 -2.815 21.779 1.00 85.88 242 ARG A O 1
ATOM 1960 N N . VAL A 1 243 ? 5.762 -4.366 20.674 1.00 81.62 243 VAL A N 1
ATOM 1961 C CA . VAL A 1 243 ? 6.023 -3.870 19.312 1.00 81.62 243 VAL A CA 1
ATOM 1962 C C . VAL A 1 243 ? 5.239 -2.597 18.987 1.00 81.62 243 VAL A C 1
ATOM 1964 O O . VAL A 1 243 ? 5.767 -1.712 18.321 1.00 81.62 243 VAL A O 1
ATOM 1967 N N . ASN A 1 244 ? 3.993 -2.482 19.449 1.00 84.00 244 ASN A N 1
ATOM 1968 C CA . ASN A 1 244 ? 3.073 -1.440 18.980 1.00 84.00 244 ASN A CA 1
ATOM 1969 C C . ASN A 1 244 ? 2.897 -0.265 19.955 1.00 84.00 244 ASN A C 1
ATOM 1971 O O . ASN A 1 244 ? 2.452 0.804 19.532 1.00 84.00 244 ASN A O 1
ATOM 1975 N N . VAL A 1 245 ? 3.251 -0.441 21.236 1.00 87.44 245 VAL A N 1
ATOM 1976 C CA . VAL A 1 245 ? 3.064 0.566 22.301 1.00 87.44 245 VAL A CA 1
ATOM 1977 C C . VAL A 1 245 ? 4.383 0.961 22.971 1.00 87.44 245 VAL A C 1
ATOM 1979 O O . VAL A 1 245 ? 4.593 2.137 23.255 1.00 87.44 245 VAL A O 1
ATOM 1982 N N . MET A 1 246 ? 5.277 0.005 23.244 1.00 81.44 246 MET A N 1
ATOM 1983 C CA . MET A 1 246 ? 6.482 0.251 24.059 1.00 81.44 246 MET A CA 1
ATOM 1984 C C . MET A 1 246 ? 7.702 0.750 23.268 1.00 81.44 246 MET A C 1
ATOM 1986 O O . MET A 1 246 ? 8.730 1.071 23.866 1.00 81.44 246 MET A O 1
ATOM 1990 N N . VAL A 1 247 ? 7.619 0.821 21.939 1.00 79.44 247 VAL A N 1
ATOM 1991 C CA . VAL A 1 247 ? 8.726 1.286 21.090 1.00 79.44 247 VAL A CA 1
ATOM 1992 C C . VAL A 1 247 ? 8.795 2.813 20.993 1.00 79.44 247 VAL A C 1
ATOM 1994 O O . VAL A 1 247 ? 7.798 3.526 21.122 1.00 79.44 247 VAL A O 1
ATOM 1997 N N . ALA A 1 248 ? 9.986 3.337 20.694 1.00 75.38 248 ALA A N 1
ATOM 1998 C CA . ALA A 1 248 ? 10.126 4.733 20.291 1.00 75.38 248 ALA A CA 1
ATOM 1999 C C . ALA A 1 248 ? 9.303 4.989 19.015 1.00 75.38 248 ALA A C 1
ATOM 2001 O O . ALA A 1 248 ? 9.365 4.206 18.071 1.00 75.38 248 ALA A O 1
ATOM 2002 N N . ASN A 1 249 ? 8.546 6.091 18.984 1.00 79.25 249 ASN A N 1
ATOM 2003 C CA . ASN A 1 249 ? 7.582 6.401 17.917 1.00 79.25 249 ASN A CA 1
ATOM 2004 C C . ASN A 1 249 ? 6.475 5.347 17.748 1.00 79.25 249 ASN A C 1
ATOM 2006 O O . ASN A 1 249 ? 6.023 5.111 16.630 1.00 79.25 249 ASN A O 1
ATOM 2010 N N . ALA A 1 250 ? 6.034 4.745 18.858 1.00 85.50 250 ALA A N 1
ATOM 2011 C CA . ALA A 1 250 ? 4.927 3.799 18.883 1.00 85.50 250 ALA A CA 1
ATOM 2012 C C . ALA A 1 250 ? 3.695 4.290 18.110 1.00 85.50 250 ALA A C 1
ATOM 2014 O O . ALA A 1 250 ? 3.273 5.452 18.209 1.00 85.50 250 ALA A O 1
ATOM 2015 N N . ASP A 1 251 ? 3.099 3.347 17.387 1.00 86.44 251 ASP A N 1
ATOM 2016 C CA . ASP A 1 251 ? 1.893 3.559 16.599 1.00 86.44 251 ASP A CA 1
ATOM 2017 C C . ASP A 1 251 ? 0.665 3.799 17.477 1.00 86.44 251 ASP A C 1
ATOM 2019 O O . ASP A 1 251 ? -0.264 4.488 17.054 1.00 86.44 251 ASP A O 1
ATOM 2023 N N . PHE A 1 252 ? 0.682 3.302 18.717 1.00 92.56 252 PHE A N 1
ATOM 2024 C CA . PHE A 1 252 ? -0.381 3.500 19.691 1.00 92.56 252 PHE A CA 1
ATOM 2025 C C . PHE A 1 252 ? 0.149 4.125 20.979 1.00 92.56 252 PHE A C 1
ATOM 2027 O O . PHE A 1 252 ? 1.219 3.778 21.473 1.00 92.56 252 PHE A O 1
ATOM 2034 N N . SER A 1 253 ? -0.626 5.038 21.559 1.00 92.12 253 SER A N 1
ATOM 2035 C CA . SER A 1 253 ? -0.338 5.580 22.887 1.00 92.12 253 SER A CA 1
ATOM 2036 C C . SER A 1 253 ? -1.599 6.082 23.573 1.00 92.12 253 SER A C 1
ATOM 2038 O O . SER A 1 253 ? -2.605 6.348 22.919 1.00 92.12 253 SER A O 1
ATOM 2040 N N . SER A 1 254 ? -1.502 6.298 24.879 1.00 92.06 254 SER A N 1
ATOM 2041 C CA . SER A 1 254 ? -2.476 7.084 25.632 1.00 92.06 254 SER A CA 1
ATOM 2042 C C . SER A 1 254 ? -2.132 8.576 25.581 1.00 92.06 254 SER A C 1
ATOM 2044 O O . SER A 1 254 ? -0.960 8.947 25.480 1.00 92.06 254 SER A O 1
ATOM 2046 N N . GLU A 1 255 ? -3.145 9.431 25.658 1.00 88.75 255 GLU A N 1
ATOM 2047 C CA . GLU A 1 255 ? -3.002 10.862 25.911 1.00 88.75 255 GLU A CA 1
ATOM 2048 C C . GLU A 1 255 ? -4.079 11.324 26.891 1.00 88.75 255 GLU A C 1
ATOM 2050 O O . GLU A 1 255 ? -5.239 10.929 26.790 1.00 88.75 255 GLU A O 1
ATOM 2055 N N . GLU A 1 256 ? -3.695 12.202 27.815 1.00 87.88 256 GLU A N 1
ATOM 2056 C CA . GLU A 1 256 ? -4.630 12.873 28.712 1.00 87.88 256 GLU A CA 1
ATOM 2057 C C . GLU A 1 256 ? -4.892 14.303 28.201 1.00 87.88 256 GLU A C 1
ATOM 2059 O O . GLU A 1 256 ? -3.971 15.137 28.122 1.00 87.88 256 GLU A O 1
ATOM 2064 N N . PRO A 1 257 ? -6.129 14.603 27.769 1.00 86.44 257 PRO A N 1
ATOM 2065 C CA . PRO A 1 257 ? -6.517 15.941 27.368 1.00 86.44 257 PRO A CA 1
ATOM 2066 C C . PRO A 1 257 ? -6.825 16.787 28.610 1.00 86.44 257 PRO A C 1
ATOM 2068 O O . PRO A 1 257 ? -7.174 16.267 29.665 1.00 86.44 257 PRO A O 1
ATOM 2071 N N . ILE A 1 258 ? -6.749 18.113 28.468 1.00 84.50 258 ILE A N 1
ATOM 2072 C CA . ILE A 1 258 ? -7.133 19.043 29.547 1.00 84.50 258 ILE A CA 1
ATOM 2073 C C . ILE A 1 258 ? -8.626 18.888 29.876 1.00 84.50 258 ILE A C 1
ATOM 2075 O O . ILE A 1 258 ? -9.012 18.913 31.041 1.00 84.50 258 ILE A O 1
ATOM 2079 N N . ASN A 1 259 ? -9.457 18.693 28.848 1.00 88.38 259 ASN A N 1
ATOM 2080 C CA . ASN A 1 259 ? -10.875 18.392 28.986 1.00 88.38 259 ASN A CA 1
ATOM 2081 C C . ASN A 1 259 ? -11.149 16.927 28.587 1.00 88.38 259 ASN A C 1
ATOM 2083 O O . ASN A 1 259 ? -11.157 16.635 27.390 1.00 88.38 259 ASN A O 1
ATOM 2087 N N . PRO A 1 260 ? -11.425 16.010 29.536 1.00 86.75 260 PRO A N 1
ATOM 2088 C CA . PRO A 1 260 ? -11.716 14.599 29.250 1.00 86.75 260 PRO A CA 1
ATOM 2089 C C . PRO A 1 260 ? -12.884 14.364 28.282 1.00 86.75 260 PRO A C 1
ATOM 2091 O O . PRO A 1 260 ? -12.916 13.345 27.586 1.00 86.75 260 PRO A O 1
ATOM 2094 N N . ALA A 1 261 ? -13.820 15.315 28.175 1.00 89.44 261 ALA A N 1
ATOM 2095 C CA . ALA A 1 261 ? -14.963 15.206 27.272 1.00 89.44 261 ALA A CA 1
ATOM 2096 C C . ALA A 1 261 ? -14.545 15.069 25.796 1.00 89.44 261 ALA A C 1
ATOM 2098 O O . ALA A 1 261 ? -15.277 14.470 25.016 1.00 89.44 261 ALA A O 1
ATOM 2099 N N . VAL A 1 262 ? -13.360 15.562 25.407 1.00 91.44 262 VAL A N 1
ATOM 2100 C CA . VAL A 1 262 ? -12.896 15.493 24.007 1.00 91.44 262 VAL A CA 1
ATOM 2101 C C . VAL A 1 262 ? -12.510 14.080 23.568 1.00 91.44 262 VAL A C 1
ATOM 2103 O O . VAL A 1 262 ? -12.526 13.793 22.377 1.00 91.44 262 VAL A O 1
ATOM 2106 N N . PHE A 1 263 ? -12.183 13.195 24.515 1.00 94.06 263 PHE A N 1
ATOM 2107 C CA . PHE A 1 263 ? -11.915 11.774 24.260 1.00 94.06 263 PHE A CA 1
ATOM 2108 C C . PHE A 1 263 ? -13.049 10.887 24.772 1.00 94.06 263 PHE A C 1
ATOM 2110 O O . PHE A 1 263 ? -12.835 9.724 25.103 1.00 94.06 263 PHE A O 1
ATOM 2117 N N . THR A 1 264 ? -14.255 11.439 24.866 1.00 93.62 264 THR A N 1
ATOM 2118 C CA . THR A 1 264 ? -15.444 10.710 25.288 1.00 93.62 264 THR A CA 1
ATOM 2119 C C . THR A 1 264 ? -16.351 10.487 24.083 1.00 93.62 264 THR A C 1
ATOM 2121 O O . THR A 1 264 ? -16.778 11.436 23.431 1.00 93.62 264 THR A O 1
ATOM 2124 N N . PHE A 1 265 ? -16.647 9.227 23.778 1.00 94.12 265 PHE A N 1
ATOM 2125 C CA . PHE A 1 265 ? -17.371 8.827 22.571 1.00 94.12 265 PHE A CA 1
ATOM 2126 C C . PHE A 1 265 ? -18.564 7.950 22.922 1.00 94.12 265 PHE A C 1
ATOM 2128 O O . PHE A 1 265 ? -18.561 7.271 23.944 1.00 94.12 265 PHE A O 1
ATOM 2135 N N . LYS A 1 266 ? -19.588 7.954 22.071 1.00 93.56 266 LYS A N 1
ATOM 2136 C CA . LYS A 1 266 ? -20.782 7.142 22.289 1.00 93.56 266 LYS A CA 1
ATOM 2137 C C . LYS A 1 266 ? -20.496 5.670 21.972 1.00 93.56 266 LYS A C 1
ATOM 2139 O O . LYS A 1 266 ? -19.974 5.360 20.905 1.00 93.56 266 LYS A O 1
ATOM 2144 N N . ASP A 1 267 ? -20.845 4.779 22.888 1.00 91.94 267 ASP A N 1
ATOM 2145 C CA . ASP A 1 267 ? -20.799 3.333 22.721 1.00 91.94 267 ASP A CA 1
ATOM 2146 C C . ASP A 1 267 ? -21.879 2.903 21.710 1.00 91.94 267 ASP A C 1
ATOM 2148 O O . ASP A 1 267 ? -23.057 3.219 21.914 1.00 91.94 267 ASP A O 1
ATOM 2152 N N . PRO A 1 268 ? -21.519 2.197 20.625 1.00 85.62 268 PRO A N 1
ATOM 2153 C CA . PRO A 1 268 ? -22.490 1.727 19.642 1.00 85.62 268 PRO A CA 1
ATOM 2154 C C . PRO A 1 268 ? -23.493 0.694 20.185 1.00 85.62 268 PRO A C 1
ATOM 2156 O O . PRO A 1 268 ? -24.584 0.597 19.629 1.00 85.62 268 PRO A O 1
ATOM 2159 N N . ASP A 1 269 ? -23.163 -0.055 21.242 1.00 88.75 269 ASP A N 1
ATOM 2160 C CA . ASP A 1 269 ? -24.039 -1.108 21.779 1.00 88.75 269 ASP A CA 1
ATOM 2161 C C . ASP A 1 269 ? -25.018 -0.573 22.825 1.00 88.75 269 ASP A C 1
ATOM 2163 O O . ASP A 1 269 ? -26.201 -0.909 22.815 1.00 88.75 269 ASP A O 1
ATOM 2167 N N . THR A 1 270 ? -24.519 0.241 23.759 1.00 91.19 270 THR A N 1
ATOM 2168 C CA . THR A 1 270 ? -25.296 0.707 24.921 1.00 91.19 270 THR A CA 1
ATOM 2169 C C . THR A 1 270 ? -25.820 2.129 24.747 1.00 91.19 270 THR A C 1
ATOM 2171 O O . THR A 1 270 ? -26.769 2.531 25.416 1.00 91.19 270 THR A O 1
ATOM 2174 N N . GLY A 1 271 ? -25.207 2.915 23.857 1.00 89.81 271 GLY A N 1
ATOM 2175 C CA . GLY A 1 271 ? -25.465 4.344 23.719 1.00 89.81 271 GLY A CA 1
ATOM 2176 C C . GLY A 1 271 ? -24.873 5.206 24.838 1.00 89.81 271 GLY A C 1
ATOM 2177 O O . GLY A 1 271 ? -25.053 6.426 24.796 1.00 89.81 271 GLY A O 1
ATOM 2178 N N . GLU A 1 272 ? -24.180 4.607 25.809 1.00 93.62 272 GLU A N 1
ATOM 2179 C CA . GLU A 1 272 ? -23.479 5.320 26.878 1.00 93.62 272 GLU A CA 1
ATOM 2180 C C . GLU A 1 272 ? -22.211 6.003 26.361 1.00 93.62 272 GLU A C 1
ATOM 2182 O O . GLU A 1 272 ? -21.774 5.778 25.238 1.00 93.62 272 GLU A O 1
ATOM 2187 N N . TYR A 1 273 ? -21.606 6.861 27.173 1.00 93.69 273 TYR A N 1
ATOM 2188 C CA . TYR A 1 273 ? -20.381 7.562 26.809 1.00 93.69 273 TYR A CA 1
ATOM 2189 C C . TYR A 1 273 ? -19.156 6.885 27.430 1.00 93.69 273 TYR A C 1
ATOM 2191 O O . TYR A 1 273 ? -19.073 6.723 28.645 1.00 93.69 273 TYR A O 1
ATOM 2199 N N . LEU A 1 274 ? -18.184 6.528 26.590 1.00 94.62 274 LEU A N 1
ATOM 2200 C CA . LEU A 1 274 ? -16.930 5.884 26.968 1.00 94.62 274 LEU A CA 1
ATOM 2201 C C . LEU A 1 274 ? -15.756 6.843 26.798 1.00 94.62 274 LEU A C 1
ATOM 2203 O O . LEU A 1 274 ? -15.523 7.379 25.713 1.00 94.62 274 LEU A O 1
ATOM 2207 N N . TYR A 1 275 ? -14.970 6.999 27.859 1.00 95.06 275 TYR A N 1
ATOM 2208 C CA . TYR A 1 275 ? -13.703 7.719 27.813 1.00 95.06 275 TYR A CA 1
ATOM 2209 C C . TYR A 1 275 ? -12.598 6.831 27.219 1.00 95.06 275 TYR A C 1
ATOM 2211 O O . TYR A 1 275 ? -12.298 5.765 27.752 1.00 95.06 275 TYR A O 1
ATOM 2219 N N . CYS A 1 276 ? -11.995 7.265 26.110 1.00 94.94 276 CYS A N 1
ATOM 2220 C CA . CYS A 1 276 ? -10.999 6.518 25.337 1.00 94.94 276 CYS A CA 1
ATOM 2221 C C . CYS A 1 276 ? -9.730 7.355 25.098 1.00 94.94 276 CYS A C 1
ATOM 2223 O O . CYS A 1 276 ? -9.569 7.952 24.027 1.00 94.94 276 CYS A O 1
ATOM 2225 N N . PRO A 1 277 ? -8.801 7.395 26.071 1.00 93.94 277 PRO A N 1
ATOM 2226 C CA . PRO A 1 277 ? -7.558 8.163 25.950 1.00 93.94 277 PRO A CA 1
ATOM 2227 C C . PRO A 1 277 ? -6.536 7.509 25.006 1.00 93.94 277 PRO A C 1
ATOM 2229 O O . PRO A 1 277 ? -5.625 8.170 24.500 1.00 93.94 277 PRO A O 1
ATOM 2232 N N . TRP A 1 278 ? -6.692 6.209 24.746 1.00 95.75 278 TRP A N 1
ATOM 2233 C CA . TRP A 1 278 ? -5.836 5.438 23.855 1.00 95.75 278 TRP A CA 1
ATOM 2234 C C . TRP A 1 278 ? -6.172 5.689 22.392 1.00 95.75 278 TRP A C 1
ATOM 2236 O O . TRP A 1 278 ? -7.339 5.667 21.992 1.00 95.75 278 TRP A O 1
ATOM 2246 N N . HIS A 1 279 ? -5.131 5.894 21.586 1.00 95.75 279 HIS A N 1
ATOM 2247 C CA . HIS A 1 279 ? -5.293 6.128 20.164 1.00 95.75 279 HIS A CA 1
ATOM 2248 C C . HIS A 1 279 ? -4.149 5.583 19.305 1.00 95.75 279 HIS A C 1
ATOM 2250 O O . HIS A 1 279 ? -2.989 5.569 19.717 1.00 95.75 279 HIS A O 1
ATOM 2256 N N . GLY A 1 280 ? -4.488 5.167 18.084 1.00 94.50 280 GLY A N 1
ATOM 2257 C CA . GLY A 1 280 ? -3.540 4.903 17.000 1.00 94.50 280 GLY A CA 1
ATOM 2258 C C . GLY A 1 280 ? -3.197 6.186 16.239 1.00 94.50 280 GLY A C 1
ATOM 2259 O O . GLY A 1 280 ? -4.061 7.049 16.063 1.00 94.50 280 GLY A O 1
ATOM 2260 N N . LYS A 1 281 ? -1.948 6.340 15.790 1.00 91.56 281 LYS A N 1
ATOM 2261 C CA . LYS A 1 281 ? -1.431 7.561 15.152 1.00 91.56 281 LYS A CA 1
ATOM 2262 C C . LYS A 1 281 ? -1.073 7.323 13.693 1.00 91.56 281 LYS A C 1
ATOM 2264 O O . LYS A 1 281 ? -0.164 6.565 13.385 1.00 91.56 281 LYS A O 1
ATOM 2269 N N . VAL A 1 282 ? -1.693 8.078 12.790 1.00 87.25 282 VAL A N 1
ATOM 2270 C CA . VAL A 1 282 ? -1.237 8.154 11.398 1.00 87.25 282 VAL A CA 1
ATOM 2271 C C . VAL A 1 282 ? -0.480 9.457 11.187 1.00 87.25 282 VAL A C 1
ATOM 2273 O O . VAL A 1 282 ? -1.038 10.549 11.279 1.00 87.25 282 VAL A O 1
ATOM 2276 N N . HIS A 1 283 ? 0.816 9.339 10.901 1.00 77.44 283 HIS A N 1
ATOM 2277 C CA . HIS A 1 283 ? 1.689 10.475 10.611 1.00 77.44 283 HIS A CA 1
ATOM 2278 C C . HIS A 1 283 ? 1.540 10.908 9.148 1.00 77.44 283 HIS A C 1
ATOM 2280 O O . HIS A 1 283 ? 2.275 10.459 8.272 1.00 77.44 283 HIS A O 1
ATOM 2286 N N . ASN A 1 284 ? 0.567 11.764 8.868 1.00 76.62 284 ASN A N 1
ATOM 2287 C CA . ASN A 1 284 ? 0.362 12.412 7.571 1.00 76.62 284 ASN A CA 1
ATOM 2288 C C . ASN A 1 284 ? 0.055 13.912 7.783 1.00 76.62 284 ASN A C 1
ATOM 2290 O O . ASN A 1 284 ? -0.128 14.317 8.932 1.00 76.62 284 ASN A O 1
ATOM 2294 N N . PRO A 1 285 ? -0.012 14.749 6.728 1.00 71.94 285 PRO A N 1
ATOM 2295 C CA . PRO A 1 285 ? -0.222 16.192 6.886 1.00 71.94 285 PRO A CA 1
ATOM 2296 C C . PRO A 1 285 ? -1.470 16.562 7.698 1.00 71.94 285 PRO A C 1
ATOM 2298 O O . PRO A 1 285 ? -1.435 17.519 8.463 1.00 71.94 285 PRO A O 1
ATOM 2301 N N . LEU A 1 286 ? -2.550 15.780 7.578 1.00 75.62 286 LEU A N 1
ATOM 2302 C CA . LEU A 1 286 ? -3.779 15.996 8.347 1.00 75.62 286 LEU A CA 1
ATOM 2303 C C . LEU A 1 286 ? -3.736 15.391 9.760 1.00 75.62 286 LEU A C 1
ATOM 2305 O O . LEU A 1 286 ? -4.526 15.801 10.597 1.00 75.62 286 LEU A O 1
ATOM 2309 N N . GLN A 1 287 ? -2.796 14.489 10.050 1.00 88.50 287 GLN A N 1
ATOM 2310 C CA . GLN A 1 287 ? -2.653 13.744 11.306 1.00 88.50 287 GLN A CA 1
ATOM 2311 C C . GLN A 1 287 ? -3.928 12.997 11.725 1.00 88.50 287 GLN A C 1
ATOM 2313 O O . GLN A 1 287 ? -4.652 13.463 12.596 1.00 88.50 287 GLN A O 1
ATOM 2318 N N . TYR A 1 288 ? -4.199 11.811 11.176 1.00 92.75 288 TYR A N 1
ATOM 2319 C CA . TYR A 1 288 ? -5.357 11.012 11.614 1.00 92.75 288 TYR A CA 1
ATOM 2320 C C . TYR A 1 288 ? -5.127 10.268 12.947 1.00 92.75 288 TYR A C 1
ATOM 2322 O O . TYR A 1 288 ? -3.987 9.997 13.358 1.00 92.75 288 TYR A O 1
ATOM 2330 N N . ARG A 1 289 ? -6.229 9.947 13.631 1.00 95.00 289 ARG A N 1
ATOM 2331 C CA . ARG A 1 289 ? -6.312 9.216 14.899 1.00 95.00 289 ARG A CA 1
ATOM 2332 C C . ARG A 1 289 ? -7.422 8.170 14.869 1.00 95.00 289 ARG A C 1
ATOM 2334 O O . ARG A 1 289 ? -8.480 8.398 14.290 1.00 95.00 289 ARG A O 1
ATOM 2341 N N . ILE A 1 290 ? -7.164 7.047 15.536 1.00 97.31 290 ILE A N 1
ATOM 2342 C CA . ILE A 1 290 ? -8.153 6.002 15.820 1.00 97.31 290 ILE A CA 1
ATOM 2343 C C . ILE A 1 290 ? -8.285 5.911 17.337 1.00 97.31 290 ILE A C 1
ATOM 2345 O O . ILE A 1 290 ? -7.330 5.455 17.957 1.00 97.31 290 ILE A O 1
ATOM 2349 N N . HIS A 1 291 ? -9.404 6.330 17.934 1.00 97.25 291 HIS A N 1
ATOM 2350 C CA . HIS A 1 291 ? -9.648 6.093 19.365 1.00 97.25 291 HIS A CA 1
ATOM 2351 C C . HIS A 1 291 ? -10.406 4.789 19.562 1.00 97.25 291 HIS A C 1
ATOM 2353 O O . HIS A 1 291 ? -11.354 4.480 18.835 1.00 97.25 291 HIS A O 1
ATOM 2359 N N . TYR A 1 292 ? -9.986 4.033 20.567 1.00 96.94 292 TYR A N 1
ATOM 2360 C CA . TYR A 1 292 ? -10.526 2.716 20.862 1.00 96.94 292 TYR A CA 1
ATOM 2361 C C . TYR A 1 292 ? -10.598 2.486 22.370 1.00 96.94 292 TYR A C 1
ATOM 2363 O O . TYR A 1 292 ? -9.892 3.121 23.157 1.00 96.94 292 TYR A O 1
ATOM 2371 N N . GLN A 1 293 ? -11.478 1.576 22.768 1.00 95.50 293 GLN A N 1
ATOM 2372 C CA . GLN A 1 293 ? -11.717 1.239 24.162 1.00 95.50 293 GLN A CA 1
ATOM 2373 C C . GLN A 1 293 ? -10.575 0.377 24.696 1.00 95.50 293 GLN A C 1
ATOM 2375 O O . GLN A 1 293 ? -10.503 -0.820 24.423 1.00 95.50 293 GLN A O 1
ATOM 2380 N N . TRP A 1 294 ? -9.690 0.974 25.489 1.00 92.25 294 TRP A N 1
ATOM 2381 C CA . TRP A 1 294 ? -8.606 0.243 26.131 1.00 92.25 294 TRP A CA 1
ATOM 2382 C C . TRP A 1 294 ? -8.431 0.640 27.602 1.00 92.25 294 TRP A C 1
ATOM 2384 O O . TRP A 1 294 ? -8.410 1.837 27.898 1.00 92.25 294 TRP A O 1
ATOM 2394 N N . PRO A 1 295 ? -8.259 -0.334 28.519 1.00 89.94 295 PRO A N 1
ATOM 2395 C CA . PRO A 1 295 ? -8.263 -1.783 28.279 1.00 89.94 295 PRO A CA 1
ATOM 2396 C C . PRO A 1 295 ? -9.652 -2.317 27.888 1.00 89.94 295 PRO A C 1
ATOM 2398 O O . PRO A 1 295 ? -10.669 -1.853 28.393 1.00 89.94 295 PRO A O 1
ATOM 2401 N N . MET A 1 296 ? -9.690 -3.306 26.986 1.00 91.69 296 MET A N 1
ATOM 2402 C CA . MET A 1 296 ? -10.923 -4.042 26.667 1.00 91.69 296 MET A CA 1
ATOM 2403 C C . MET A 1 296 ? -11.486 -4.725 27.933 1.00 91.69 296 MET A C 1
ATOM 2405 O O . MET A 1 296 ? -10.723 -5.443 28.595 1.00 91.69 296 MET A O 1
ATOM 2409 N N . PRO A 1 297 ? -12.775 -4.522 28.266 1.00 91.69 297 PRO A N 1
ATOM 2410 C CA . PRO A 1 297 ? -13.455 -5.196 29.371 1.00 91.69 297 PRO A CA 1
ATOM 2411 C C . PRO A 1 297 ? -13.428 -6.727 29.280 1.00 91.69 297 PRO A C 1
ATOM 2413 O O . PRO A 1 297 ? -13.423 -7.308 28.193 1.00 91.69 297 PRO A O 1
ATOM 2416 N N . GLN A 1 298 ? -13.457 -7.392 30.438 1.00 87.31 298 GLN A N 1
ATOM 2417 C CA . GLN A 1 298 ? -13.508 -8.853 30.510 1.00 87.31 298 GLN A CA 1
ATOM 2418 C C . GLN A 1 298 ? -14.815 -9.389 29.908 1.00 87.31 298 GLN A C 1
ATOM 2420 O O . GLN A 1 298 ? -15.891 -8.854 30.160 1.00 87.31 298 GLN A O 1
ATOM 2425 N N . GLY A 1 299 ? -14.720 -10.471 29.131 1.00 86.75 299 GLY A N 1
ATOM 2426 C CA . GLY A 1 299 ? -15.875 -11.115 28.495 1.00 86.75 299 GLY A CA 1
ATOM 2427 C C . GLY A 1 299 ? -16.373 -10.420 27.224 1.00 86.75 299 GLY A C 1
ATOM 2428 O O . GLY A 1 299 ? -17.292 -10.920 26.582 1.00 86.75 299 GLY A O 1
ATOM 2429 N N . GLN A 1 300 ? -15.763 -9.301 26.830 1.00 92.50 300 GLN A N 1
ATOM 2430 C CA . GLN A 1 300 ? -16.094 -8.623 25.585 1.00 92.50 300 GLN A CA 1
ATOM 2431 C C . GLN A 1 300 ? -15.537 -9.393 24.378 1.00 92.50 300 GLN A C 1
ATOM 2433 O O . GLN A 1 300 ? -14.366 -9.768 24.353 1.00 92.50 300 GLN A O 1
ATOM 2438 N N . SER A 1 301 ? -16.378 -9.615 23.365 1.00 93.38 301 SER A N 1
ATOM 2439 C CA . SER A 1 301 ? -16.038 -10.412 22.179 1.00 93.38 301 SER A CA 1
ATOM 2440 C C . SER A 1 301 ? -15.439 -9.607 21.023 1.00 93.38 301 SER A C 1
ATOM 2442 O O . SER A 1 301 ? -15.027 -10.201 20.030 1.00 93.38 301 SER A O 1
ATOM 2444 N N . ARG A 1 302 ? -15.430 -8.269 21.106 1.00 96.56 302 ARG A N 1
ATOM 2445 C CA . ARG A 1 302 ? -14.855 -7.377 20.086 1.00 96.56 302 ARG A CA 1
ATOM 2446 C C . ARG A 1 302 ? -14.295 -6.112 20.718 1.00 96.56 302 ARG A C 1
ATOM 2448 O O . ARG A 1 302 ? -14.953 -5.513 21.559 1.00 96.56 302 ARG A O 1
ATOM 2455 N N . LEU A 1 303 ? -13.135 -5.640 20.282 1.00 96.94 303 LEU A N 1
ATOM 2456 C CA . LEU A 1 303 ? -12.580 -4.354 20.705 1.00 96.94 303 LEU A CA 1
ATOM 2457 C C . LEU A 1 303 ? -13.327 -3.191 20.035 1.00 96.94 303 LEU A C 1
ATOM 2459 O O . LEU A 1 303 ? -13.437 -3.144 18.812 1.00 96.94 303 LEU A O 1
ATOM 2463 N N . LYS A 1 304 ? -13.807 -2.217 20.811 1.00 97.56 304 LYS A N 1
ATOM 2464 C CA . LYS A 1 304 ? -14.567 -1.083 20.262 1.00 97.56 304 LYS A CA 1
ATOM 2465 C C . LYS A 1 304 ? -13.642 0.004 19.721 1.00 97.56 304 LYS A C 1
ATOM 2467 O O . LYS A 1 304 ? -12.829 0.550 20.464 1.00 97.56 304 LYS A O 1
ATOM 2472 N N . VAL A 1 305 ? -13.814 0.357 18.451 1.00 97.81 305 VAL A N 1
ATOM 2473 C CA . VAL A 1 305 ? -13.217 1.528 17.798 1.00 97.81 305 VAL A CA 1
ATOM 2474 C C . VAL A 1 305 ? -14.284 2.616 17.724 1.00 97.81 305 VAL A C 1
ATOM 2476 O O . VAL A 1 305 ? -15.270 2.485 17.000 1.00 97.81 305 VAL A O 1
ATOM 2479 N N . LEU A 1 306 ? -14.098 3.685 18.498 1.00 96.25 306 LEU A N 1
ATOM 2480 C CA . LEU A 1 306 ? -15.132 4.698 18.735 1.00 96.25 306 LEU A CA 1
ATOM 2481 C C . LEU A 1 306 ? -14.927 5.996 17.946 1.00 96.25 306 LEU A C 1
ATOM 2483 O O . LEU A 1 306 ? -15.838 6.819 17.864 1.00 96.25 306 LEU A O 1
ATOM 2487 N N . TYR A 1 307 ? -13.742 6.193 17.368 1.00 96.56 307 TYR A N 1
ATOM 2488 C CA . TYR A 1 307 ? -13.448 7.344 16.522 1.00 96.56 307 TYR A CA 1
ATOM 2489 C C . TYR A 1 307 ? -12.395 6.994 15.481 1.00 96.56 307 TYR A C 1
ATOM 2491 O O . TYR A 1 307 ? -11.370 6.401 15.816 1.00 96.56 307 TYR A O 1
ATOM 2499 N N . ILE A 1 308 ? -12.626 7.417 14.241 1.00 96.69 308 ILE A N 1
ATOM 2500 C CA . ILE A 1 308 ? -11.646 7.409 13.155 1.00 96.69 308 ILE A CA 1
ATOM 2501 C C . ILE A 1 308 ? -11.767 8.771 12.478 1.00 96.69 308 ILE A C 1
ATOM 2503 O O . ILE A 1 308 ? -12.821 9.100 11.943 1.00 96.69 308 ILE A O 1
ATOM 2507 N N . GLY A 1 309 ? -10.718 9.582 12.542 1.00 94.19 309 GLY A N 1
ATOM 2508 C CA . GLY A 1 309 ? -10.795 10.956 12.056 1.00 94.19 309 GLY A CA 1
ATOM 2509 C C . GLY A 1 309 ? -9.508 11.728 12.271 1.00 94.19 309 GLY A C 1
ATOM 2510 O O . GLY A 1 309 ? -8.468 11.154 12.595 1.00 94.19 309 GLY A O 1
ATOM 2511 N N . GLN A 1 310 ? -9.542 13.034 12.033 1.00 92.44 310 GLN A N 1
ATOM 2512 C CA . GLN A 1 310 ? -8.388 13.894 12.270 1.00 92.44 310 GLN A CA 1
ATOM 2513 C C . GLN A 1 310 ? -8.043 13.947 13.764 1.00 92.44 310 GLN A C 1
ATOM 2515 O O . GLN A 1 310 ? -8.892 13.733 14.625 1.00 92.44 310 GLN A O 1
ATOM 2520 N N . LYS A 1 311 ? -6.789 14.248 14.102 1.00 91.12 311 LYS A N 1
ATOM 2521 C CA . LYS A 1 311 ? -6.379 14.478 15.483 1.00 91.12 311 LYS A CA 1
ATOM 2522 C C . LYS A 1 311 ? -7.265 15.552 16.109 1.00 91.12 311 LYS A C 1
ATOM 2524 O O . LYS A 1 311 ? -7.255 16.702 15.676 1.00 91.12 311 LYS A O 1
ATOM 2529 N N . ILE A 1 312 ? -7.958 15.169 17.175 1.00 88.00 312 ILE A N 1
ATOM 2530 C CA . ILE A 1 312 ? -8.712 16.083 18.025 1.00 88.00 312 ILE A CA 1
ATOM 2531 C C . ILE A 1 312 ? -7.686 16.975 18.733 1.00 88.00 312 ILE A C 1
ATOM 2533 O O . ILE A 1 312 ? -6.890 16.514 19.553 1.00 88.00 312 ILE A O 1
ATOM 2537 N N . THR A 1 313 ? -7.617 18.244 18.341 1.00 73.94 313 THR A N 1
ATOM 2538 C CA . THR A 1 313 ? -6.700 19.211 18.948 1.00 73.94 313 THR A CA 1
ATOM 2539 C C . THR A 1 313 ? -7.262 19.700 20.275 1.00 73.94 313 THR A C 1
ATOM 2541 O O . THR A 1 313 ? -8.456 19.968 20.375 1.00 73.94 313 THR A O 1
ATOM 2544 N N . LYS A 1 314 ? -6.389 19.845 21.279 1.00 53.84 314 LYS A N 1
ATOM 2545 C CA . LYS A 1 314 ? -6.720 20.474 22.562 1.00 53.84 314 LYS A CA 1
ATOM 2546 C C . LYS A 1 314 ? -7.137 21.925 22.296 1.00 53.84 314 LYS A C 1
ATOM 2548 O O . LYS A 1 314 ? -6.277 22.746 21.991 1.00 53.84 314 LYS A O 1
ATOM 2553 N N . SER A 1 315 ? -8.434 22.210 22.337 1.00 42.59 315 SER A N 1
ATOM 2554 C CA . SER A 1 315 ? -8.933 23.540 22.695 1.00 42.59 315 SER A CA 1
ATOM 2555 C C . SER A 1 315 ? -8.894 23.668 24.208 1.00 42.59 315 SER A C 1
ATOM 2557 O O . SER A 1 315 ? -9.445 22.743 24.852 1.00 42.59 315 SER A O 1
#

Radius of gyration: 23.0 Å; chains: 1; bounding box: 52×45×61 Å

pLDDT: mean 86.99, std 11.25, range [40.94, 97.81]